Protein AF-A0A1J9S926-F1 (afdb_monomer)

Mean predicted aligned error: 12.03 Å

InterPro domains:
  IPR0014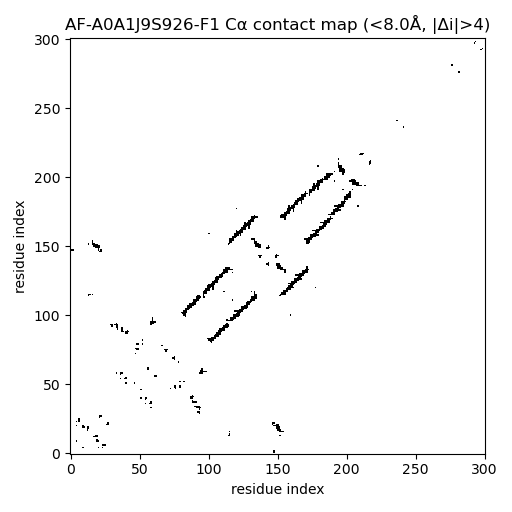51 Hexapeptide repeat [PF00132] (156-190)
  IPR011004 Trimeric LpxA-like superfamily [SSF51161] (11-210)
  IPR018357 Hexapeptide transferase, conserved site [PS00101] (164-192)
  IPR024688 Maltose/galactoside acetyltransferase domain [PF12464] (13-59)
  IPR024688 Maltose/galactoside acetyltransferase domain [SM01266] (11-65)
  IPR051159 Hexapeptide-repeat containing acetyltransferases [PTHR23416] (6-212)

Sequence (301 aa):
MFVEVDEAENRQKMNRGELYYAFSPDLIAARDRCRHACKRYATIGDVPRRRLVELWREISNDTRPLPPPAATREEDDALFEDEPWIEGPMHIDYGYNVKLGPNVYVNANCTIIDTLTVSIGARTLLGPNCALYSGTHPLDPLLRNGTRGPESGGAIHIGEDCWLGGNVVVLPGVTVGRGSTVGAGSVVTKDVPPFHVVAGNPARVLRKIDTMMDPEYAARKQQQAAAAANTGPGGMMTAEDVLHGMQAHGAEVEMREQAERAERAEQAEQEEASQPLDEERLWRAFAASEKGAAEAGAYKT

Nearest PDB structures (foldseek):
  5u2k-assembly1_A  TM=9.624E-01  e=1.424E-17  Staphylococcus aureus subsp. aureus COL
  4dcl-assembly1_A  TM=9.309E-01  e=1.424E-17  Staphylococcus aureus
  4egg-assembly1_A  TM=9.316E-01  e=1.583E-17  Staphylococcus aureus subsp. aureus COL
  3srt-assembly2_B  TM=9.529E-01  e=2.594E-15  Clostridioides difficile 630
  3nz2-assembly1_C  TM=8.961E-01  e=6.068E-15  Vibrio cholerae O1 biovar El Tor str. N16961

Structure (mmCIF, N/CA/C/O backbone):
data_AF-A0A1J9S926-F1
#
_entry.id   AF-A0A1J9S926-F1
#
loop_
_atom_site.group_PDB
_atom_site.id
_atom_site.type_symbol
_atom_site.label_atom_id
_atom_site.label_alt_id
_atom_site.label_comp_id
_atom_site.label_asym_id
_atom_site.label_entity_id
_atom_site.label_seq_id
_atom_site.pdbx_PDB_ins_code
_atom_site.Cartn_x
_atom_site.Cartn_y
_atom_site.Cartn_z
_atom_site.occupancy
_atom_site.B_iso_or_equiv
_atom_site.auth_seq_id
_atom_site.auth_comp_id
_atom_site.auth_asym_id
_atom_site.auth_atom_id
_atom_site.pdbx_PDB_model_num
ATOM 1 N N . MET A 1 1 ? -6.273 -20.186 -28.870 1.00 48.53 1 MET A N 1
ATOM 2 C CA . MET A 1 1 ? -6.621 -18.921 -29.542 1.00 48.53 1 MET A CA 1
ATOM 3 C C . MET A 1 1 ? -6.125 -17.814 -28.631 1.00 48.53 1 MET A C 1
ATOM 5 O O . MET A 1 1 ? -6.533 -17.804 -27.475 1.00 48.53 1 MET A O 1
ATOM 9 N N . PHE A 1 2 ? -5.145 -17.017 -29.059 1.00 57.44 2 PHE A N 1
ATOM 10 C CA . PHE A 1 2 ? -4.775 -15.815 -28.309 1.00 57.44 2 PHE A CA 1
ATOM 11 C C . PHE A 1 2 ? -5.945 -14.842 -28.447 1.00 57.44 2 PHE A C 1
ATOM 13 O O . PHE A 1 2 ? -6.438 -14.660 -29.558 1.00 57.44 2 PHE A O 1
ATOM 20 N N . VAL A 1 3 ? -6.450 -14.315 -27.332 1.00 67.50 3 VAL A N 1
ATOM 21 C CA . VAL A 1 3 ? -7.423 -13.222 -27.388 1.00 67.50 3 VAL A CA 1
ATOM 22 C C . VAL A 1 3 ? -6.648 -12.021 -27.912 1.00 67.50 3 VAL A C 1
ATOM 24 O O . VAL A 1 3 ? -5.644 -11.639 -27.315 1.00 67.50 3 VAL A O 1
ATOM 27 N N . GLU A 1 4 ? -7.043 -11.496 -29.066 1.00 80.06 4 GLU A N 1
ATOM 28 C CA . GLU A 1 4 ? -6.496 -10.245 -29.578 1.00 80.06 4 GLU A CA 1
ATOM 29 C C . GLU A 1 4 ? -7.084 -9.120 -28.720 1.00 80.06 4 GLU A C 1
ATOM 31 O O . GLU A 1 4 ? -8.302 -8.956 -28.649 1.00 80.06 4 GLU A O 1
ATOM 36 N N . VAL A 1 5 ? -6.224 -8.437 -27.966 1.00 87.75 5 VAL A N 1
ATOM 37 C CA . VAL A 1 5 ? -6.613 -7.441 -26.965 1.00 87.75 5 VAL A CA 1
ATOM 38 C C . VAL A 1 5 ? -6.103 -6.082 -27.425 1.00 87.75 5 VAL A C 1
ATOM 40 O O . VAL A 1 5 ? -4.902 -5.916 -27.623 1.00 87.75 5 VAL A O 1
ATOM 43 N N . ASP A 1 6 ? -7.002 -5.108 -27.560 1.00 95.00 6 ASP A N 1
ATOM 44 C CA . ASP A 1 6 ? -6.617 -3.700 -27.666 1.00 95.00 6 ASP A CA 1
ATOM 45 C C . ASP A 1 6 ? -6.015 -3.259 -26.324 1.00 95.00 6 ASP A C 1
ATOM 47 O O . ASP A 1 6 ? -6.709 -3.195 -25.307 1.00 95.00 6 ASP A O 1
ATOM 51 N N . GLU A 1 7 ? -4.709 -2.992 -26.302 1.00 95.25 7 GLU A N 1
ATOM 52 C CA . GLU A 1 7 ? -3.967 -2.654 -25.082 1.00 95.25 7 GLU A CA 1
ATOM 53 C C . GLU A 1 7 ? -4.484 -1.373 -24.411 1.00 95.25 7 GLU A C 1
ATOM 55 O O . GLU A 1 7 ? -4.542 -1.293 -23.180 1.00 95.25 7 GLU A O 1
ATOM 60 N N . ALA A 1 8 ? -4.905 -0.377 -25.197 1.00 95.56 8 ALA A N 1
ATOM 61 C CA . ALA A 1 8 ? -5.387 0.892 -24.668 1.00 95.56 8 ALA A CA 1
ATOM 62 C C . ALA A 1 8 ? -6.747 0.713 -23.987 1.00 95.56 8 ALA A C 1
ATOM 64 O O . ALA A 1 8 ? -6.937 1.169 -22.855 1.00 95.56 8 ALA A O 1
ATOM 65 N N . GLU A 1 9 ? -7.675 0.007 -24.633 1.00 96.94 9 GLU A N 1
ATOM 66 C CA . GLU A 1 9 ? -8.973 -0.314 -24.036 1.00 96.94 9 GLU A CA 1
ATOM 67 C C . GLU A 1 9 ? -8.809 -1.221 -22.805 1.00 96.94 9 GLU A C 1
ATOM 69 O O . GLU A 1 9 ? -9.420 -0.985 -21.759 1.00 96.94 9 GLU A O 1
ATOM 74 N N . ASN A 1 10 ? -7.940 -2.230 -22.889 1.00 97.25 10 ASN A N 1
ATOM 75 C CA . ASN A 1 10 ? -7.663 -3.165 -21.799 1.00 97.25 10 ASN A CA 1
ATOM 76 C C . ASN A 1 10 ? -7.121 -2.457 -20.553 1.00 97.25 10 ASN A C 1
ATOM 78 O O . ASN A 1 10 ? -7.581 -2.705 -19.438 1.00 97.25 10 ASN A O 1
ATOM 82 N N . ARG A 1 11 ? -6.201 -1.508 -20.739 1.00 95.69 11 ARG A N 1
ATOM 83 C CA . ARG A 1 11 ? -5.678 -0.672 -19.655 1.00 95.69 11 ARG A CA 1
ATOM 84 C C . ARG A 1 11 ? -6.746 0.237 -19.054 1.00 95.69 11 ARG A C 1
ATOM 86 O O . ARG A 1 11 ? -6.757 0.455 -17.845 1.00 95.69 11 ARG A O 1
ATOM 93 N N . GLN A 1 12 ? -7.667 0.758 -19.861 1.00 97.06 12 GLN A N 1
ATOM 94 C CA . GLN A 1 12 ? -8.792 1.527 -19.333 1.00 97.06 12 GLN A CA 1
ATOM 95 C C . GLN A 1 12 ? -9.732 0.659 -18.483 1.00 97.06 12 GLN A C 1
ATOM 97 O O . GLN A 1 12 ? -10.186 1.130 -17.442 1.00 97.06 12 GLN A O 1
ATOM 102 N N . LYS A 1 13 ? -9.985 -0.599 -18.876 1.00 97.94 13 LYS A N 1
ATOM 103 C CA . LYS A 1 13 ? -10.753 -1.566 -18.066 1.00 97.94 13 LYS A CA 1
ATOM 104 C C . LYS A 1 13 ? -10.064 -1.850 -16.732 1.00 97.94 13 LYS A C 1
ATOM 106 O O . LYS A 1 13 ? -10.696 -1.695 -15.689 1.00 97.94 13 LYS A O 1
ATOM 111 N N . MET A 1 14 ? -8.760 -2.143 -16.762 1.00 97.75 14 MET A N 1
ATOM 112 C CA . MET A 1 14 ? -7.928 -2.310 -15.562 1.00 97.75 14 MET A CA 1
ATOM 113 C C . MET A 1 14 ? -8.082 -1.121 -14.608 1.00 97.75 14 MET A C 1
ATOM 115 O O . MET A 1 14 ? -8.416 -1.304 -13.443 1.00 97.75 14 MET A O 1
ATOM 119 N N . ASN A 1 15 ? -7.923 0.107 -15.112 1.00 96.06 15 ASN A N 1
ATOM 120 C CA . ASN A 1 15 ? -8.005 1.327 -14.301 1.00 96.06 15 ASN A CA 1
ATOM 121 C C . ASN A 1 15 ? -9.394 1.577 -13.687 1.00 96.06 15 ASN A C 1
ATOM 123 O O . ASN A 1 15 ? -9.499 2.317 -12.711 1.00 96.06 15 ASN A O 1
ATOM 127 N N . ARG A 1 16 ? -10.456 0.988 -14.250 1.00 97.62 16 ARG A N 1
ATOM 128 C CA . ARG A 1 16 ? -11.822 1.049 -13.707 1.00 97.62 16 ARG A CA 1
ATOM 129 C C . ARG A 1 16 ? -12.160 -0.123 -12.777 1.00 97.62 16 ARG A C 1
ATOM 131 O O . ARG A 1 16 ? -13.262 -0.152 -12.242 1.00 97.62 16 ARG A O 1
ATOM 138 N N . GLY A 1 17 ? -11.245 -1.075 -12.577 1.00 97.62 17 GLY A N 1
ATOM 139 C CA . GLY A 1 17 ? -11.513 -2.296 -11.807 1.00 97.62 17 GLY A CA 1
ATOM 140 C C . GLY A 1 17 ? -12.370 -3.324 -12.550 1.00 97.62 17 GLY A C 1
ATOM 141 O O . GLY A 1 17 ? -12.847 -4.281 -11.945 1.00 97.62 17 GLY A O 1
ATOM 142 N N . GLU A 1 18 ? -12.571 -3.145 -13.855 1.00 98.19 18 GLU A N 1
ATOM 143 C CA . GLU A 1 18 ? -13.317 -4.076 -14.701 1.00 98.19 18 GLU A CA 1
ATOM 144 C C . GLU A 1 18 ? -12.456 -5.285 -15.090 1.00 98.19 18 GLU A C 1
ATOM 146 O O . GLU A 1 18 ? -11.236 -5.288 -14.918 1.00 98.19 18 GLU A O 1
ATOM 151 N N . LEU A 1 19 ? -13.096 -6.316 -15.652 1.00 97.94 19 LEU A N 1
ATOM 152 C CA . LEU A 1 19 ? -12.380 -7.467 -16.194 1.00 97.94 19 LEU A CA 1
ATOM 153 C C . LEU A 1 19 ? -11.452 -7.044 -17.341 1.00 97.94 19 LEU A C 1
ATOM 155 O O . LEU A 1 19 ? -11.902 -6.499 -18.351 1.00 97.94 19 LEU A O 1
ATOM 159 N N . TYR A 1 20 ? -10.165 -7.342 -17.188 1.00 97.88 20 TYR A N 1
ATOM 160 C CA . TYR A 1 20 ? -9.104 -7.027 -18.141 1.00 97.88 20 TYR A CA 1
ATOM 161 C C . TYR A 1 20 ? -8.111 -8.194 -18.252 1.00 97.88 20 TYR A C 1
ATOM 163 O O . TYR A 1 20 ? -8.014 -9.034 -17.360 1.00 97.88 20 TYR A O 1
ATOM 171 N N . TYR A 1 21 ? -7.359 -8.271 -19.346 1.00 97.31 21 TYR A N 1
ATOM 172 C CA . TYR A 1 21 ? -6.361 -9.316 -19.577 1.00 97.31 21 TYR A CA 1
ATOM 173 C C . TYR A 1 21 ? -4.979 -8.854 -19.112 1.00 97.31 21 TYR A C 1
ATOM 175 O O . TYR A 1 21 ? -4.330 -8.052 -19.779 1.00 97.31 21 TYR A O 1
ATOM 183 N N . ALA A 1 22 ? -4.499 -9.387 -17.988 1.00 96.50 22 ALA A N 1
ATOM 184 C CA . ALA A 1 22 ? -3.245 -8.943 -17.375 1.00 96.50 22 ALA A CA 1
ATOM 185 C C . ALA A 1 22 ? -1.970 -9.348 -18.126 1.00 96.50 22 ALA A C 1
ATOM 187 O O . ALA A 1 22 ? -0.907 -8.772 -17.894 1.00 96.50 22 ALA A O 1
ATOM 188 N N . PHE A 1 23 ? -2.043 -10.331 -19.021 1.00 95.81 23 PHE A N 1
ATOM 189 C CA . PHE A 1 23 ? -0.895 -10.844 -19.776 1.00 95.81 23 PHE A CA 1
ATOM 190 C C . PHE A 1 23 ? -0.773 -10.227 -21.182 1.00 95.81 23 PHE A C 1
ATOM 192 O O . PHE A 1 23 ? -0.206 -10.854 -22.075 1.00 95.81 23 PHE A O 1
ATOM 199 N N . SER A 1 24 ? -1.287 -9.008 -21.387 1.00 95.25 24 SER A N 1
ATOM 200 C CA . SER A 1 24 ? -0.988 -8.216 -22.587 1.00 95.25 24 SER A CA 1
ATOM 201 C C . SER A 1 24 ? 0.479 -7.739 -22.589 1.00 95.25 24 SER A C 1
ATOM 203 O O . SER A 1 24 ? 1.072 -7.578 -21.512 1.00 95.25 24 SER A O 1
ATOM 205 N N . PRO A 1 25 ? 1.100 -7.531 -23.768 1.00 95.31 25 PRO A N 1
ATOM 206 C CA . PRO A 1 25 ? 2.506 -7.127 -23.867 1.00 95.31 25 PRO A CA 1
ATOM 207 C C . PRO A 1 25 ? 2.855 -5.870 -23.059 1.00 95.31 25 PRO A C 1
ATOM 209 O O . PRO A 1 25 ? 3.863 -5.860 -22.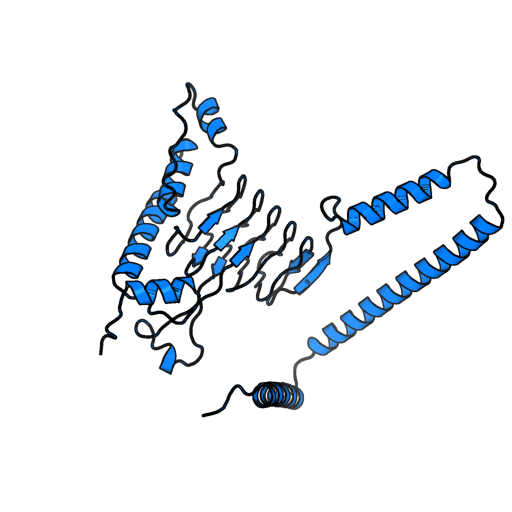349 1.00 95.31 25 PRO A O 1
ATOM 212 N N . ASP A 1 26 ? 2.011 -4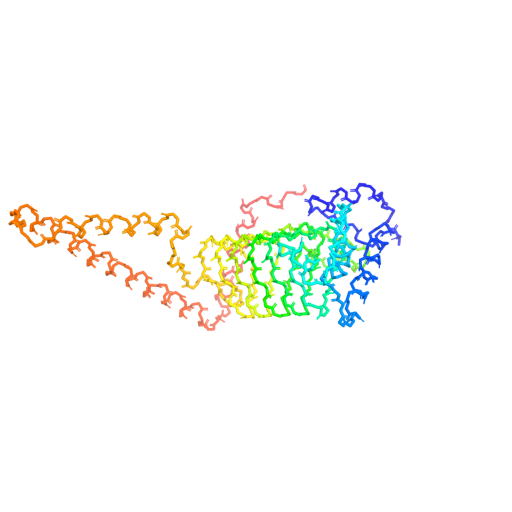.839 -23.102 1.00 95.69 26 ASP A N 1
ATOM 213 C CA . ASP A 1 26 ? 2.207 -3.583 -22.372 1.00 95.69 26 ASP A CA 1
ATOM 214 C C . ASP A 1 26 ? 2.210 -3.754 -20.839 1.00 95.69 26 ASP A C 1
ATOM 216 O O . ASP A 1 26 ? 3.020 -3.142 -20.135 1.00 95.69 26 ASP A O 1
ATOM 220 N N . LEU A 1 27 ? 1.337 -4.608 -20.300 1.00 97.12 27 LEU A N 1
ATOM 221 C CA . LEU A 1 27 ? 1.263 -4.881 -18.863 1.00 97.12 27 LEU A CA 1
ATOM 222 C C . LEU A 1 27 ? 2.380 -5.808 -18.384 1.00 97.12 27 LEU A C 1
ATOM 224 O O . LEU A 1 27 ? 2.910 -5.607 -17.289 1.00 97.12 27 LEU A O 1
ATOM 228 N N . ILE A 1 28 ? 2.796 -6.774 -19.207 1.00 97.56 28 ILE A N 1
ATOM 229 C CA . ILE A 1 28 ? 3.993 -7.584 -18.938 1.00 97.56 28 ILE A CA 1
ATOM 230 C C . ILE A 1 28 ? 5.226 -6.678 -18.865 1.00 97.56 28 ILE A C 1
ATOM 232 O O . ILE A 1 28 ? 5.960 -6.729 -17.877 1.00 97.56 28 ILE A O 1
ATOM 236 N N . ALA A 1 29 ? 5.416 -5.799 -19.854 1.00 97.81 29 ALA A N 1
ATOM 237 C CA . ALA A 1 29 ? 6.537 -4.863 -19.879 1.00 97.81 29 ALA A CA 1
ATOM 238 C C . ALA A 1 29 ? 6.541 -3.932 -18.652 1.00 97.81 29 ALA A C 1
ATOM 240 O O . ALA A 1 29 ? 7.593 -3.674 -18.060 1.00 97.81 29 ALA A O 1
ATOM 241 N N . ALA A 1 30 ? 5.364 -3.464 -18.226 1.00 97.75 30 ALA A N 1
ATOM 242 C CA . ALA A 1 30 ? 5.220 -2.637 -17.033 1.00 97.75 30 ALA A CA 1
ATOM 243 C C . ALA A 1 30 ? 5.614 -3.381 -15.741 1.00 97.75 30 ALA A C 1
ATOM 245 O O . ALA A 1 30 ? 6.345 -2.818 -14.916 1.00 97.75 30 ALA A O 1
ATOM 246 N N . ARG A 1 31 ? 5.202 -4.650 -15.589 1.00 98.12 31 ARG A N 1
ATOM 247 C CA . ARG A 1 31 ? 5.608 -5.488 -14.448 1.00 98.12 31 ARG A CA 1
ATOM 248 C C . ARG A 1 31 ? 7.096 -5.808 -14.460 1.00 98.12 31 ARG A C 1
ATOM 250 O O . ARG A 1 31 ? 7.748 -5.768 -13.421 1.00 98.12 31 ARG A O 1
ATOM 257 N N . ASP A 1 32 ? 7.665 -6.081 -15.629 1.00 98.38 32 ASP A N 1
ATOM 258 C CA . ASP A 1 32 ? 9.095 -6.362 -15.771 1.00 98.38 32 ASP A CA 1
ATOM 259 C C . ASP A 1 32 ? 9.951 -5.151 -15.381 1.00 98.38 32 ASP A C 1
ATOM 261 O O . ASP A 1 32 ? 10.943 -5.290 -14.658 1.00 98.38 32 ASP A O 1
ATOM 265 N N . ARG A 1 33 ? 9.536 -3.944 -15.783 1.00 98.12 33 ARG A N 1
ATOM 266 C CA . ARG A 1 33 ? 10.164 -2.687 -15.355 1.00 98.12 33 ARG A CA 1
ATOM 267 C C . ARG A 1 33 ? 10.171 -2.557 -13.830 1.00 98.12 33 ARG A C 1
ATOM 269 O O . ARG A 1 33 ? 11.234 -2.320 -13.254 1.00 98.12 33 ARG A O 1
ATOM 276 N N . CYS A 1 34 ? 9.008 -2.711 -13.191 1.00 98.38 34 CYS A N 1
ATOM 277 C CA . CYS A 1 34 ? 8.878 -2.599 -11.737 1.00 98.38 34 CYS A CA 1
ATOM 278 C C . CYS A 1 34 ? 9.714 -3.664 -11.017 1.00 98.38 34 CYS A C 1
ATOM 280 O O . CYS A 1 34 ? 10.512 -3.336 -10.142 1.00 98.38 34 CYS A O 1
ATOM 282 N N . ARG A 1 35 ? 9.646 -4.925 -11.464 1.00 97.62 35 ARG A N 1
ATOM 283 C CA . ARG A 1 35 ? 10.440 -6.031 -10.910 1.00 97.62 35 ARG A CA 1
ATOM 284 C C . ARG A 1 35 ? 11.936 -5.729 -10.928 1.00 97.62 35 ARG A C 1
ATOM 286 O O . ARG A 1 35 ? 12.633 -6.001 -9.951 1.00 97.62 35 ARG A O 1
ATOM 293 N N . HIS A 1 36 ? 12.447 -5.155 -12.018 1.00 97.25 36 HIS A N 1
ATOM 294 C CA . HIS A 1 36 ? 13.847 -4.746 -12.094 1.00 97.25 36 HIS A CA 1
ATOM 295 C C . HIS A 1 36 ? 14.186 -3.610 -11.115 1.00 97.25 36 HIS A C 1
ATOM 297 O O . HIS A 1 36 ? 15.263 -3.647 -10.517 1.00 97.25 36 HIS A O 1
ATOM 303 N N . ALA A 1 37 ? 13.291 -2.637 -10.922 1.00 97.19 37 ALA A N 1
ATOM 304 C CA . ALA A 1 37 ? 13.466 -1.557 -9.947 1.00 97.19 37 ALA A CA 1
ATOM 305 C C . ALA A 1 37 ? 13.446 -2.080 -8.499 1.00 97.19 37 ALA A C 1
ATOM 307 O O . ALA A 1 37 ? 14.371 -1.804 -7.736 1.00 97.19 37 ALA A O 1
ATOM 308 N N . CYS A 1 38 ? 12.482 -2.939 -8.150 1.00 97.06 38 CYS A N 1
ATOM 309 C CA . CYS A 1 38 ? 12.434 -3.617 -6.852 1.00 97.06 38 CYS A CA 1
ATOM 310 C C . CYS A 1 38 ? 13.701 -4.441 -6.597 1.00 97.06 38 CYS A C 1
ATOM 312 O O . CYS A 1 38 ? 14.253 -4.393 -5.500 1.00 97.06 38 CYS A O 1
ATOM 314 N N . LYS A 1 39 ? 14.217 -5.151 -7.611 1.00 96.00 39 LYS A N 1
ATOM 315 C CA . LYS A 1 39 ? 15.470 -5.909 -7.486 1.00 96.00 39 LYS A CA 1
ATOM 316 C C . LYS A 1 39 ? 16.660 -5.000 -7.185 1.00 96.00 39 LYS A C 1
ATOM 318 O O . LYS A 1 39 ? 17.459 -5.348 -6.324 1.00 96.00 39 LYS A O 1
ATOM 323 N N . ARG A 1 40 ? 16.775 -3.848 -7.860 1.00 95.06 40 ARG A N 1
ATOM 324 C CA . ARG A 1 40 ? 17.825 -2.861 -7.560 1.00 95.06 40 ARG A CA 1
ATOM 325 C C . ARG A 1 40 ? 17.729 -2.380 -6.116 1.00 95.06 40 ARG A C 1
ATOM 327 O O . ARG A 1 40 ? 18.745 -2.405 -5.430 1.00 95.06 40 ARG A O 1
ATOM 334 N N . TYR A 1 41 ? 16.527 -2.015 -5.662 1.00 94.94 41 TYR A N 1
ATOM 335 C CA . TYR A 1 41 ? 16.274 -1.581 -4.286 1.00 94.94 41 TYR A CA 1
ATOM 336 C C . TYR A 1 41 ? 16.625 -2.668 -3.260 1.00 94.94 41 TYR A C 1
ATOM 338 O O . TYR A 1 41 ? 17.278 -2.391 -2.267 1.00 94.94 41 TYR A O 1
ATOM 346 N N . ALA A 1 42 ? 16.255 -3.925 -3.512 1.00 92.25 42 ALA A N 1
ATOM 347 C CA . ALA A 1 42 ? 16.489 -5.039 -2.592 1.00 92.25 42 ALA A CA 1
ATOM 348 C C . ALA A 1 42 ? 17.973 -5.396 -2.389 1.00 92.25 42 ALA A C 1
ATOM 350 O O . ALA A 1 42 ? 18.319 -6.025 -1.395 1.00 92.25 42 ALA A O 1
ATOM 351 N N . THR A 1 43 ? 18.843 -5.048 -3.339 1.00 90.88 43 THR A N 1
ATOM 352 C CA . THR A 1 43 ? 20.269 -5.419 -3.312 1.00 90.88 43 THR A CA 1
ATOM 353 C C . THR A 1 43 ? 21.195 -4.291 -2.865 1.00 90.88 43 THR A C 1
ATOM 355 O O . THR A 1 43 ? 22.412 -4.417 -2.994 1.00 90.88 43 THR A O 1
ATOM 358 N N . ILE A 1 44 ? 20.648 -3.166 -2.403 1.00 88.06 44 ILE A N 1
ATOM 359 C CA . ILE A 1 44 ? 21.470 -2.036 -1.973 1.00 88.06 44 ILE A CA 1
ATOM 360 C C . ILE A 1 44 ? 22.175 -2.323 -0.645 1.00 88.06 44 ILE A C 1
ATOM 362 O O . ILE A 1 44 ? 21.623 -2.975 0.237 1.00 88.06 44 ILE A O 1
ATOM 366 N N . GLY A 1 45 ? 23.407 -1.829 -0.519 1.00 87.38 45 GLY A N 1
ATOM 367 C CA . GLY A 1 45 ? 24.116 -1.758 0.759 1.00 87.38 45 GLY A CA 1
ATOM 368 C C . GLY A 1 45 ? 23.786 -0.468 1.515 1.00 87.38 45 GLY A C 1
ATOM 369 O O . GLY A 1 45 ? 22.765 0.166 1.257 1.00 87.38 45 GLY A O 1
ATOM 370 N N . ASP A 1 46 ? 24.686 -0.046 2.404 1.00 90.44 46 ASP A N 1
ATOM 371 C CA . ASP A 1 46 ? 24.610 1.282 3.026 1.00 90.44 46 ASP A CA 1
ATOM 372 C C . ASP A 1 46 ? 24.790 2.369 1.956 1.00 90.44 46 ASP A C 1
ATOM 374 O O . ASP A 1 46 ? 25.829 2.453 1.293 1.00 90.44 46 ASP A O 1
ATOM 378 N N . VAL A 1 47 ? 23.748 3.172 1.758 1.00 93.81 47 VAL A N 1
ATOM 379 C CA . VAL A 1 47 ? 23.712 4.292 0.816 1.00 93.81 47 VAL A CA 1
ATOM 380 C C . VAL A 1 47 ? 23.046 5.504 1.482 1.00 93.81 47 VAL A C 1
ATOM 382 O O . VAL A 1 47 ? 22.228 5.329 2.386 1.00 93.81 47 VAL A O 1
ATOM 385 N N . PRO A 1 48 ? 23.350 6.740 1.043 1.00 95.12 48 PRO A N 1
ATOM 386 C CA . PRO A 1 48 ? 22.686 7.941 1.555 1.00 95.12 48 PRO A CA 1
ATOM 387 C C . PRO A 1 48 ? 21.170 7.929 1.325 1.00 95.12 48 PRO A C 1
ATOM 389 O O . PRO A 1 48 ? 20.678 7.287 0.386 1.00 95.12 48 PRO A O 1
ATOM 392 N N . ARG A 1 49 ? 20.425 8.713 2.113 1.00 96.12 49 ARG A N 1
ATOM 393 C CA . ARG A 1 49 ? 18.958 8.787 2.036 1.00 96.12 49 ARG A CA 1
ATOM 394 C C . ARG A 1 49 ? 18.477 9.197 0.649 1.00 96.12 49 ARG A C 1
ATOM 396 O O . ARG A 1 49 ? 17.548 8.585 0.123 1.00 96.12 49 ARG A O 1
ATOM 403 N N . ARG A 1 50 ? 19.166 10.147 0.010 1.00 96.94 50 ARG A N 1
ATOM 404 C CA . ARG A 1 50 ? 18.929 10.547 -1.387 1.00 96.94 50 ARG A CA 1
ATOM 405 C C . ARG A 1 50 ? 18.850 9.353 -2.331 1.00 96.94 50 ARG A C 1
ATOM 407 O O . ARG A 1 50 ? 17.942 9.275 -3.154 1.00 96.94 50 ARG A O 1
ATOM 414 N N . ARG A 1 51 ? 19.782 8.402 -2.202 1.00 96.25 51 ARG A N 1
ATOM 415 C CA . ARG A 1 51 ? 19.840 7.237 -3.089 1.00 96.25 51 ARG A CA 1
ATOM 416 C C . ARG A 1 51 ? 18.673 6.281 -2.847 1.00 96.25 51 ARG A C 1
ATOM 418 O O . ARG A 1 51 ? 18.151 5.716 -3.805 1.00 96.25 51 ARG A O 1
ATOM 425 N N . LEU A 1 52 ? 18.238 6.129 -1.595 1.00 95.75 52 LEU A N 1
ATOM 426 C CA . LEU A 1 52 ? 17.022 5.378 -1.261 1.00 95.75 52 LEU A CA 1
ATOM 427 C C . LEU A 1 52 ? 15.792 6.007 -1.921 1.00 95.75 52 LEU A C 1
ATOM 429 O O . LEU A 1 52 ? 15.002 5.302 -2.547 1.00 95.75 52 LEU A O 1
ATOM 433 N N . VAL A 1 53 ? 15.665 7.334 -1.836 1.00 96.69 53 VAL A N 1
ATOM 434 C CA . VAL A 1 53 ? 14.557 8.080 -2.446 1.00 96.69 53 VAL A CA 1
ATOM 435 C C . VAL A 1 53 ? 14.584 7.958 -3.970 1.00 96.69 53 VAL A C 1
ATOM 437 O O . VAL A 1 53 ? 13.550 7.683 -4.564 1.00 96.69 53 VAL A O 1
ATOM 440 N N . GLU A 1 54 ? 15.746 8.076 -4.618 1.00 96.62 54 GLU A N 1
ATOM 441 C CA . GLU A 1 54 ? 15.890 7.852 -6.067 1.00 96.62 54 GLU A CA 1
ATOM 442 C C . GLU A 1 54 ? 15.372 6.480 -6.507 1.00 96.62 54 GLU A C 1
ATOM 444 O O . GLU A 1 54 ? 14.618 6.375 -7.473 1.00 96.62 54 GLU A O 1
ATOM 449 N N . LEU A 1 55 ? 15.766 5.423 -5.794 1.00 96.31 55 LEU A N 1
ATOM 450 C CA . LEU A 1 55 ? 15.364 4.056 -6.121 1.00 96.31 55 LEU A CA 1
ATOM 451 C C . LEU A 1 55 ? 13.876 3.818 -5.847 1.00 96.31 55 LEU A C 1
ATOM 453 O O . LEU A 1 55 ? 13.208 3.128 -6.616 1.00 96.31 55 LEU A O 1
ATOM 457 N N . TRP A 1 56 ? 13.331 4.416 -4.787 1.00 96.25 56 TRP A N 1
ATOM 458 C CA . TRP A 1 56 ? 11.890 4.404 -4.547 1.00 96.25 56 TRP A CA 1
ATOM 459 C C . TRP A 1 56 ? 11.117 5.141 -5.650 1.00 96.25 56 TRP A C 1
ATOM 461 O O . TRP A 1 56 ? 10.100 4.644 -6.140 1.00 96.25 56 TRP A O 1
ATOM 471 N N . ARG A 1 57 ? 11.602 6.307 -6.089 1.00 96.56 57 ARG A N 1
ATOM 472 C CA . ARG A 1 57 ? 11.016 7.065 -7.203 1.00 96.56 57 ARG A CA 1
ATOM 473 C C . ARG A 1 57 ? 11.079 6.290 -8.517 1.00 96.56 57 ARG A C 1
ATOM 475 O O . ARG A 1 57 ? 10.146 6.359 -9.309 1.00 96.56 57 ARG A O 1
ATOM 482 N N . GLU A 1 58 ? 12.114 5.480 -8.721 1.00 96.38 58 GLU A N 1
ATOM 483 C CA . GLU A 1 58 ? 12.197 4.563 -9.859 1.00 96.38 58 GLU A CA 1
ATOM 484 C C . GLU A 1 58 ? 11.106 3.475 -9.820 1.00 96.38 58 GLU A C 1
ATOM 486 O O . GLU A 1 58 ? 10.467 3.212 -10.840 1.00 96.38 58 GLU A O 1
ATOM 491 N N . ILE A 1 59 ? 10.847 2.877 -8.650 1.00 97.50 59 ILE A N 1
ATOM 492 C CA . ILE A 1 59 ? 9.761 1.898 -8.455 1.00 97.50 59 ILE A CA 1
ATOM 493 C C . ILE A 1 59 ? 8.396 2.559 -8.688 1.00 97.50 59 ILE A C 1
ATOM 495 O O . ILE A 1 59 ? 7.596 2.093 -9.501 1.00 97.50 59 ILE A O 1
ATOM 499 N N . SER A 1 60 ? 8.142 3.673 -8.002 1.00 97.19 60 SER A N 1
ATOM 500 C CA . SER A 1 60 ? 6.863 4.396 -8.038 1.00 97.19 60 SER A CA 1
ATOM 501 C C . SER A 1 60 ? 6.645 5.223 -9.311 1.00 97.19 60 SER A C 1
ATOM 503 O O . SER A 1 60 ? 5.561 5.774 -9.515 1.00 97.19 60 SER A O 1
ATOM 505 N N . ASN A 1 61 ? 7.644 5.274 -10.198 1.00 96.00 61 ASN A N 1
ATOM 506 C CA . ASN A 1 61 ? 7.659 6.098 -11.405 1.00 96.00 61 ASN A CA 1
ATOM 507 C C . ASN A 1 61 ? 7.418 7.592 -11.128 1.00 96.00 61 ASN A C 1
ATOM 509 O O . ASN A 1 61 ? 6.726 8.275 -11.885 1.00 96.00 61 ASN A O 1
ATOM 513 N N . ASP A 1 62 ? 7.957 8.085 -10.021 1.00 95.88 62 ASP A N 1
ATOM 514 C CA . ASP A 1 62 ? 7.888 9.486 -9.641 1.00 95.88 62 ASP A CA 1
ATOM 515 C C . ASP A 1 62 ? 9.006 10.280 -10.328 1.00 95.88 62 ASP A C 1
ATOM 517 O O . ASP A 1 62 ? 10.193 10.086 -10.072 1.00 95.88 62 ASP A O 1
ATOM 521 N N . THR A 1 63 ? 8.616 11.194 -11.215 1.00 94.69 63 THR A N 1
ATOM 522 C CA . THR A 1 63 ? 9.537 12.004 -12.022 1.00 94.69 63 THR A CA 1
ATOM 523 C C . THR A 1 63 ? 9.806 13.385 -11.430 1.00 94.69 63 THR A C 1
ATOM 525 O O . THR A 1 63 ? 10.387 14.236 -12.108 1.00 94.69 63 THR A O 1
ATOM 528 N N . ARG A 1 64 ? 9.352 13.667 -10.201 1.00 93.88 64 ARG A N 1
ATOM 529 C CA . ARG A 1 64 ? 9.636 14.949 -9.549 1.00 93.88 64 ARG A CA 1
ATOM 530 C C . ARG A 1 64 ? 11.154 15.115 -9.391 1.00 93.88 64 ARG A C 1
ATOM 532 O O . ARG A 1 64 ? 11.832 14.153 -9.018 1.00 93.88 64 ARG A O 1
ATOM 539 N N . PRO A 1 65 ? 11.710 16.312 -9.647 1.00 94.38 65 PRO A N 1
ATOM 540 C CA . PRO A 1 65 ? 13.128 16.554 -9.426 1.00 94.38 65 PRO A CA 1
ATOM 541 C C . PRO A 1 65 ? 13.469 16.424 -7.936 1.00 94.38 65 PRO A C 1
ATOM 543 O O . PRO A 1 65 ? 12.631 16.654 -7.060 1.00 94.38 65 PRO A O 1
ATOM 546 N N . LEU A 1 66 ? 14.704 16.021 -7.646 1.00 95.69 66 LEU A N 1
ATOM 547 C CA . LEU A 1 66 ? 15.245 16.045 -6.289 1.00 95.69 66 LEU A CA 1
ATOM 548 C C . LEU A 1 66 ? 15.792 17.443 -5.979 1.00 95.69 66 LEU A C 1
ATOM 550 O O . LEU A 1 66 ? 16.250 18.128 -6.900 1.00 95.69 66 LEU A O 1
ATOM 554 N N . PRO A 1 67 ? 15.786 17.870 -4.704 1.00 96.50 67 PRO A N 1
ATOM 555 C CA . PRO A 1 67 ? 16.472 19.091 -4.309 1.00 96.50 67 PRO A CA 1
ATOM 556 C C . PRO A 1 67 ? 17.979 18.984 -4.614 1.00 96.50 67 PRO A C 1
ATOM 558 O O . PRO A 1 67 ? 18.522 17.868 -4.633 1.00 96.50 67 PRO A O 1
ATOM 561 N N . PRO A 1 68 ? 18.673 20.115 -4.847 1.00 97.12 68 PRO A N 1
ATOM 562 C CA . PRO A 1 68 ? 20.126 20.129 -4.997 1.00 97.12 6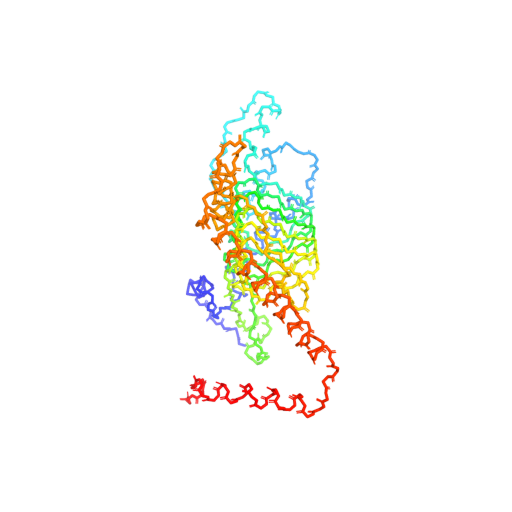8 PRO A CA 1
ATOM 563 C C . PRO A 1 68 ? 20.831 19.448 -3.810 1.00 97.12 68 PRO A C 1
ATOM 565 O O . PRO A 1 68 ? 20.312 19.529 -2.696 1.00 97.12 68 PRO A O 1
ATOM 568 N N . PRO A 1 69 ? 21.981 18.781 -4.020 1.00 97.19 69 PRO A N 1
ATOM 569 C CA . PRO A 1 69 ? 22.750 18.193 -2.926 1.00 97.19 69 PRO A CA 1
ATOM 570 C C . PRO A 1 69 ? 23.200 19.226 -1.889 1.00 97.19 69 PRO A C 1
ATOM 572 O O . PRO A 1 69 ? 23.638 20.317 -2.264 1.00 97.19 69 PRO A O 1
ATOM 575 N N . ALA A 1 70 ? 23.115 18.869 -0.607 1.00 97.19 70 ALA A N 1
ATOM 576 C CA . ALA A 1 70 ? 23.681 19.664 0.483 1.00 97.19 70 ALA A CA 1
ATOM 577 C C . ALA A 1 70 ? 25.196 19.419 0.656 1.00 97.19 70 ALA A C 1
ATOM 579 O O . ALA A 1 70 ? 25.793 18.598 -0.044 1.00 97.19 70 ALA A O 1
ATOM 580 N N . ALA A 1 71 ? 25.840 20.162 1.566 1.00 96.81 71 ALA A N 1
ATOM 581 C CA . ALA A 1 71 ? 27.293 20.112 1.740 1.00 96.81 71 ALA A CA 1
ATOM 582 C C . ALA A 1 71 ? 27.763 18.874 2.520 1.00 96.81 71 ALA A C 1
ATOM 584 O O . ALA A 1 71 ? 28.846 18.353 2.244 1.00 96.81 71 ALA A O 1
ATOM 585 N N . THR A 1 72 ? 26.963 18.403 3.479 1.00 97.31 72 THR A N 1
ATOM 586 C CA . THR A 1 72 ? 27.245 17.201 4.278 1.00 97.31 72 THR A CA 1
ATOM 587 C C . THR A 1 72 ? 26.192 16.117 4.052 1.00 97.31 72 THR A C 1
ATOM 589 O O . THR A 1 72 ? 25.101 16.391 3.552 1.00 97.31 72 THR A O 1
ATOM 592 N N . ARG A 1 73 ? 26.511 14.867 4.424 1.00 94.25 73 ARG A N 1
ATOM 593 C CA . ARG A 1 73 ? 25.552 13.750 4.345 1.00 94.25 73 ARG A CA 1
ATOM 594 C C . ARG A 1 73 ? 24.351 14.016 5.245 1.00 94.25 73 ARG A C 1
ATOM 596 O O . ARG A 1 73 ? 23.229 13.769 4.839 1.00 94.25 73 ARG A O 1
ATOM 603 N N . GLU A 1 74 ? 24.592 14.532 6.441 1.00 96.50 74 GLU A N 1
ATOM 604 C CA . GLU A 1 74 ? 23.565 14.800 7.440 1.00 96.50 74 GLU A CA 1
ATOM 605 C C . GLU A 1 74 ? 22.596 15.892 6.968 1.00 96.50 74 GLU A C 1
ATOM 607 O O . GLU A 1 74 ? 21.384 15.740 7.099 1.00 96.50 74 GLU A O 1
ATOM 612 N N . GLU A 1 75 ? 23.119 16.969 6.373 1.00 97.50 75 GLU A N 1
ATOM 613 C CA . GLU A 1 75 ? 22.295 18.021 5.770 1.00 97.50 75 GLU A CA 1
ATOM 614 C C . GLU A 1 75 ? 21.529 17.510 4.544 1.00 97.50 75 GLU A C 1
ATOM 616 O O . GLU A 1 75 ? 20.384 17.905 4.338 1.00 97.50 75 GLU A O 1
ATOM 621 N N . ASP A 1 76 ? 22.137 16.633 3.735 1.00 98.00 76 ASP A N 1
ATOM 622 C CA . ASP A 1 76 ? 21.493 16.076 2.540 1.00 98.00 76 ASP A CA 1
ATOM 623 C C . ASP A 1 76 ? 20.389 15.083 2.908 1.00 98.00 76 ASP A C 1
ATOM 625 O O . ASP A 1 76 ? 19.313 15.111 2.316 1.00 98.00 76 ASP A O 1
ATOM 629 N N . ASP A 1 77 ? 20.624 14.242 3.918 1.00 96.94 77 ASP A N 1
ATOM 630 C CA . ASP A 1 77 ? 19.646 13.285 4.427 1.00 96.94 77 ASP A CA 1
ATOM 631 C C . ASP A 1 77 ? 18.426 14.013 5.031 1.00 96.94 77 ASP A C 1
ATOM 633 O O . ASP A 1 77 ? 17.292 13.570 4.831 1.00 96.94 77 ASP A O 1
ATOM 637 N N . ALA A 1 78 ? 18.629 15.172 5.675 1.00 96.81 78 ALA A N 1
ATOM 638 C CA . ALA A 1 78 ? 17.554 16.009 6.216 1.00 96.81 78 ALA A CA 1
ATOM 639 C C . ALA A 1 78 ? 16.621 16.600 5.139 1.00 96.81 78 ALA A C 1
ATOM 641 O O . ALA A 1 78 ? 15.450 16.846 5.418 1.00 96.81 78 ALA A O 1
ATOM 642 N N . LEU A 1 79 ? 17.077 16.760 3.887 1.00 97.56 79 LEU A N 1
ATOM 643 C CA . LEU A 1 79 ? 16.219 17.208 2.773 1.00 97.56 79 LEU A CA 1
ATOM 644 C C . LEU A 1 79 ? 15.086 16.219 2.444 1.00 97.56 79 LEU A C 1
ATOM 646 O O . LEU A 1 79 ? 14.172 16.556 1.690 1.00 97.56 79 LEU A O 1
ATOM 650 N N . PHE A 1 80 ? 15.168 14.995 2.968 1.00 97.38 80 PHE A N 1
ATOM 651 C CA . PHE A 1 80 ? 14.259 13.888 2.689 1.00 97.38 80 PHE A CA 1
ATOM 652 C C . PHE A 1 80 ? 13.584 13.352 3.960 1.00 97.38 80 PHE A C 1
ATOM 654 O O . PHE A 1 80 ? 13.168 12.189 3.977 1.00 97.38 80 PHE A O 1
ATOM 661 N N . GLU A 1 81 ? 13.483 14.169 5.015 1.00 94.75 81 GLU A N 1
ATOM 662 C CA . GLU A 1 81 ? 12.871 13.773 6.293 1.00 94.75 81 GLU A CA 1
ATOM 663 C C . GLU A 1 81 ? 11.413 13.320 6.133 1.00 94.75 81 GLU A C 1
ATOM 665 O O . GLU A 1 81 ? 11.020 12.315 6.715 1.00 94.75 81 GLU A O 1
ATOM 670 N N . ASP A 1 82 ? 10.652 13.983 5.259 1.00 95.38 82 ASP A N 1
ATOM 671 C CA . ASP A 1 82 ? 9.246 13.665 5.002 1.00 95.38 82 ASP A CA 1
ATOM 672 C C . ASP A 1 82 ? 9.038 12.540 3.972 1.00 95.38 82 ASP A C 1
ATOM 674 O O . 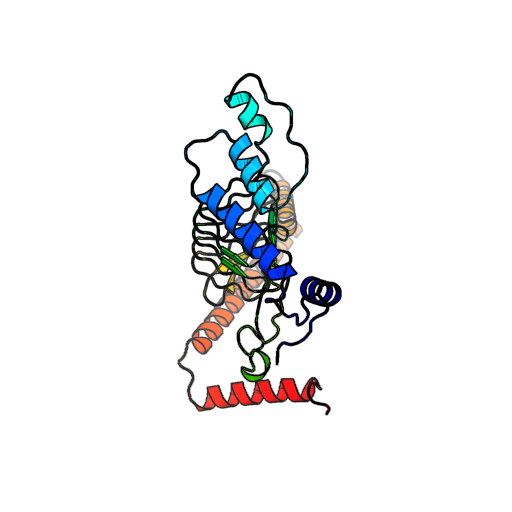ASP A 1 82 ? 7.912 12.068 3.795 1.00 95.38 82 ASP A O 1
ATOM 678 N N . GLU A 1 83 ? 10.080 12.099 3.260 1.00 97.06 83 GLU A N 1
ATOM 679 C CA . GLU A 1 83 ? 9.956 11.012 2.279 1.00 97.06 83 GLU A CA 1
ATOM 680 C C . GLU A 1 83 ? 9.687 9.669 2.988 1.00 97.06 83 GLU A C 1
ATOM 682 O O . GLU A 1 83 ? 10.211 9.426 4.079 1.00 97.06 83 GLU A O 1
ATOM 687 N N . PRO A 1 84 ? 8.934 8.738 2.374 1.00 96.88 84 PRO A N 1
ATOM 688 C CA . PRO A 1 84 ? 8.614 7.457 2.991 1.00 96.88 84 PRO A CA 1
ATOM 689 C C . PRO A 1 84 ? 9.871 6.621 3.245 1.00 96.88 84 PRO A C 1
ATOM 691 O O . PRO A 1 84 ? 10.785 6.551 2.414 1.00 96.88 84 PRO A O 1
ATOM 694 N N . TRP A 1 85 ? 9.908 5.957 4.393 1.00 96.12 85 TRP A N 1
ATOM 695 C CA . TRP A 1 85 ? 10.980 5.053 4.777 1.00 96.12 85 TRP A CA 1
ATOM 696 C C . TRP A 1 85 ? 10.587 3.615 4.467 1.00 96.12 85 TRP A C 1
ATOM 698 O O . TRP A 1 85 ? 9.532 3.144 4.887 1.00 96.12 85 TRP A O 1
ATOM 708 N N . ILE A 1 86 ? 11.427 2.915 3.711 1.00 95.44 86 ILE A N 1
ATOM 709 C CA . ILE A 1 86 ? 11.093 1.607 3.156 1.00 95.44 86 ILE A CA 1
ATOM 710 C C . ILE A 1 86 ? 12.236 0.637 3.425 1.00 95.44 86 ILE A C 1
ATOM 712 O O . ILE A 1 86 ? 13.338 0.795 2.898 1.00 95.44 86 ILE A O 1
ATOM 716 N N . GLU A 1 87 ? 11.944 -0.402 4.191 1.00 93.75 87 GLU A N 1
ATOM 717 C CA . GLU A 1 87 ? 12.844 -1.525 4.398 1.00 93.75 87 GLU A CA 1
ATOM 718 C C . GLU A 1 87 ? 12.666 -2.550 3.274 1.00 93.75 87 GLU A C 1
ATOM 720 O O . GLU A 1 87 ? 11.572 -3.059 3.017 1.00 93.75 87 GLU A O 1
ATOM 725 N N . GLY A 1 88 ? 13.762 -2.850 2.578 1.00 85.56 88 GLY A N 1
ATOM 726 C CA . GLY A 1 88 ? 13.791 -3.889 1.553 1.00 85.56 88 GLY A CA 1
ATOM 727 C C . GLY A 1 88 ? 13.884 -5.306 2.146 1.00 85.56 88 GLY A C 1
ATOM 728 O O . GLY A 1 88 ? 14.236 -5.472 3.313 1.00 85.56 88 GLY A O 1
ATOM 729 N N . PRO A 1 89 ? 13.623 -6.353 1.343 1.00 91.69 89 PRO A N 1
ATOM 730 C CA . PRO A 1 89 ? 13.070 -6.297 -0.007 1.00 91.69 89 PRO A CA 1
ATOM 731 C C . PRO A 1 89 ? 11.560 -6.000 0.005 1.00 91.69 89 PRO A C 1
ATOM 733 O O . PRO A 1 89 ? 10.845 -6.391 0.923 1.00 91.69 89 PRO A O 1
ATOM 736 N N . MET A 1 90 ? 11.068 -5.359 -1.056 1.00 91.12 90 MET A N 1
ATOM 737 C CA . MET A 1 90 ? 9.636 -5.211 -1.339 1.00 91.12 90 MET A CA 1
ATOM 738 C C . MET A 1 90 ? 9.287 -5.867 -2.671 1.00 91.12 90 MET A C 1
ATOM 740 O O . MET A 1 90 ? 10.093 -5.857 -3.605 1.00 91.12 90 MET A O 1
ATOM 744 N N . HIS A 1 91 ? 8.062 -6.376 -2.776 1.00 96.94 91 HIS A N 1
ATOM 745 C CA . HIS A 1 91 ? 7.524 -6.951 -4.006 1.00 96.94 91 HIS A CA 1
ATOM 746 C C . HIS A 1 91 ? 6.324 -6.131 -4.465 1.00 96.94 91 HIS A C 1
ATOM 748 O O . HIS A 1 91 ? 5.341 -6.036 -3.734 1.00 96.94 91 HIS A O 1
ATOM 754 N N . ILE A 1 92 ? 6.411 -5.523 -5.649 1.00 98.25 92 ILE A N 1
ATOM 755 C CA . ILE A 1 92 ? 5.343 -4.693 -6.214 1.00 98.25 92 ILE A CA 1
ATOM 756 C C . ILE A 1 92 ? 5.154 -5.039 -7.692 1.00 98.25 92 ILE A C 1
ATOM 758 O O . 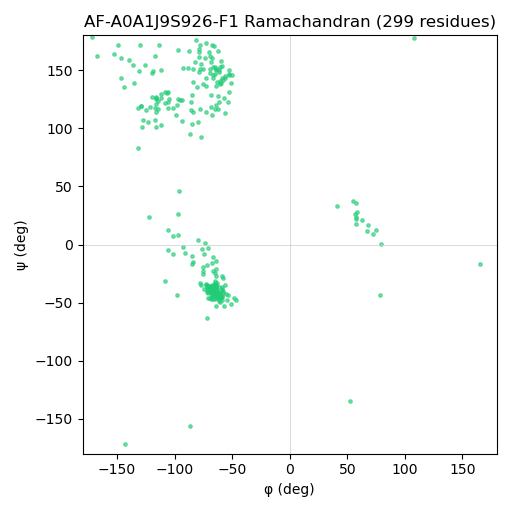ILE A 1 92 ? 6.146 -5.239 -8.396 1.00 98.25 92 ILE A O 1
ATOM 762 N N . ASP A 1 93 ? 3.907 -5.105 -8.160 1.00 97.88 93 ASP A N 1
ATOM 763 C CA . ASP A 1 93 ? 3.602 -5.472 -9.546 1.00 97.88 93 ASP A CA 1
ATOM 764 C C . ASP A 1 93 ? 3.983 -4.368 -10.532 1.00 97.88 93 ASP A C 1
ATOM 766 O O . ASP A 1 93 ? 4.855 -4.572 -11.372 1.00 97.88 93 ASP A O 1
ATOM 770 N N . TYR A 1 94 ? 3.361 -3.196 -10.437 1.00 98.44 94 TYR A N 1
ATOM 771 C CA . TYR A 1 94 ? 3.548 -2.085 -11.366 1.00 98.44 94 TYR A CA 1
ATOM 772 C C . TYR A 1 94 ? 4.320 -0.922 -10.749 1.00 98.44 94 TYR A C 1
ATOM 774 O O . TYR A 1 94 ? 5.027 -0.218 -11.470 1.00 98.44 94 TYR A O 1
ATOM 782 N N . GLY A 1 95 ? 4.198 -0.696 -9.443 1.00 98.12 95 GLY A N 1
ATOM 783 C CA . GLY A 1 95 ? 4.860 0.372 -8.693 1.00 98.12 95 GLY A CA 1
ATOM 784 C C . GLY A 1 95 ? 4.199 1.737 -8.869 1.00 98.12 95 GLY A C 1
ATOM 785 O O . GLY A 1 95 ? 3.972 2.448 -7.892 1.00 98.12 95 GLY A O 1
ATOM 786 N N . TYR A 1 96 ? 3.820 2.102 -10.098 1.00 97.75 96 TYR A N 1
ATOM 787 C CA . TYR A 1 96 ? 3.223 3.409 -10.398 1.00 97.75 96 TYR A CA 1
ATOM 788 C C . TYR A 1 96 ? 1.822 3.620 -9.800 1.00 97.75 96 TYR A C 1
ATOM 790 O O . TYR A 1 96 ? 1.363 4.767 -9.731 1.00 97.75 96 TYR A O 1
ATOM 798 N N . ASN A 1 97 ? 1.145 2.552 -9.365 1.00 98.44 97 ASN A N 1
ATOM 799 C CA . ASN A 1 97 ? -0.165 2.618 -8.718 1.00 98.44 97 ASN A CA 1
ATOM 800 C C . ASN A 1 97 ? -0.055 2.744 -7.188 1.00 98.44 97 ASN A C 1
ATOM 802 O O . ASN A 1 97 ? -1.055 3.017 -6.524 1.00 98.44 97 ASN A O 1
ATOM 806 N N . VAL A 1 98 ? 1.148 2.624 -6.618 1.00 98.56 98 VAL A N 1
ATOM 807 C CA . VAL A 1 98 ? 1.379 2.821 -5.182 1.00 98.56 98 VAL A CA 1
ATOM 808 C C . VAL A 1 98 ? 1.576 4.303 -4.875 1.00 98.56 98 VAL A C 1
ATOM 810 O O . VAL A 1 98 ? 2.384 4.986 -5.510 1.00 98.56 98 VAL A O 1
ATOM 813 N N . LYS A 1 99 ? 0.831 4.817 -3.892 1.00 98.31 99 LYS A N 1
ATOM 814 C CA . LYS A 1 99 ? 0.920 6.201 -3.406 1.00 98.31 99 LYS A CA 1
ATOM 815 C C . LYS A 1 99 ? 1.178 6.192 -1.907 1.00 98.31 99 LYS A C 1
ATOM 817 O O . LYS A 1 99 ? 0.326 5.745 -1.146 1.00 98.31 99 LYS A O 1
ATOM 822 N N . LEU A 1 100 ? 2.337 6.696 -1.491 1.00 98.44 100 LEU A N 1
ATOM 823 C CA . LEU A 1 100 ? 2.702 6.824 -0.080 1.00 98.44 100 LEU A CA 1
ATOM 824 C C . LEU A 1 100 ? 2.678 8.298 0.324 1.00 98.44 100 LEU A C 1
ATOM 826 O O . LEU A 1 100 ? 3.225 9.146 -0.383 1.00 98.44 100 LEU A O 1
ATOM 830 N N . GLY A 1 101 ? 2.026 8.593 1.445 1.00 98.25 101 GLY A N 1
ATOM 831 C CA . GLY A 1 101 ? 2.072 9.899 2.088 1.00 98.25 101 GLY A CA 1
ATOM 832 C C . GLY A 1 101 ? 3.415 10.170 2.779 1.00 98.25 101 GLY A C 1
ATOM 833 O O . GLY A 1 101 ? 4.262 9.276 2.874 1.00 98.25 101 GLY A O 1
ATOM 834 N N . PRO A 1 102 ? 3.608 11.397 3.289 1.00 98.06 102 PRO A N 1
ATOM 835 C CA . PRO A 1 102 ? 4.820 11.749 4.012 1.00 98.06 102 PRO A CA 1
ATOM 836 C C . PRO A 1 102 ? 4.950 10.948 5.308 1.00 98.06 102 PRO A C 1
ATOM 838 O O . PRO A 1 102 ? 3.946 10.635 5.961 1.00 98.06 102 PRO A O 1
ATOM 841 N N . ASN A 1 103 ? 6.186 10.640 5.694 1.00 97.75 103 ASN A N 1
ATOM 842 C CA . ASN A 1 103 ? 6.508 9.906 6.921 1.00 97.75 103 ASN A CA 1
ATOM 843 C C . ASN A 1 103 ? 5.834 8.521 7.032 1.00 97.75 103 ASN A C 1
ATOM 845 O O . ASN A 1 103 ? 5.589 8.029 8.132 1.00 97.75 103 ASN A O 1
ATOM 849 N N . VAL A 1 104 ? 5.498 7.883 5.906 1.00 98.69 104 VAL A N 1
ATOM 850 C CA . VAL A 1 104 ? 5.084 6.472 5.902 1.00 98.69 104 VAL A CA 1
ATOM 851 C C . VAL A 1 104 ? 6.300 5.588 6.156 1.00 98.69 104 VAL A C 1
ATOM 853 O O . VAL A 1 104 ? 7.344 5.785 5.538 1.00 98.69 104 VAL A O 1
ATOM 856 N N . TYR A 1 105 ? 6.147 4.583 7.014 1.00 98.62 105 TYR A N 1
ATOM 857 C CA . TYR A 1 105 ? 7.146 3.539 7.221 1.00 98.62 105 TYR A CA 1
ATOM 858 C C . TYR A 1 105 ? 6.620 2.203 6.704 1.00 98.62 105 TYR A C 1
ATOM 860 O O . TYR A 1 105 ? 5.555 1.741 7.120 1.00 98.62 105 TYR A O 1
ATOM 868 N N . VAL A 1 106 ? 7.383 1.561 5.826 1.00 98.25 106 VAL A N 1
ATOM 869 C CA . VAL A 1 106 ? 7.113 0.210 5.334 1.00 98.25 106 VAL A CA 1
ATOM 870 C C . VAL A 1 106 ? 8.242 -0.701 5.779 1.00 98.25 106 VAL A C 1
ATOM 872 O O . VAL A 1 106 ? 9.381 -0.533 5.356 1.00 98.25 106 VAL A O 1
ATOM 875 N N . ASN A 1 107 ? 7.930 -1.662 6.644 1.00 97.62 107 ASN A N 1
ATOM 876 C CA . ASN A 1 107 ? 8.907 -2.635 7.117 1.00 97.62 107 ASN A CA 1
ATOM 877 C C . ASN A 1 107 ? 9.158 -3.740 6.065 1.00 97.62 107 ASN A C 1
ATOM 879 O O . ASN A 1 107 ? 8.467 -3.836 5.047 1.00 97.62 107 ASN A O 1
ATOM 883 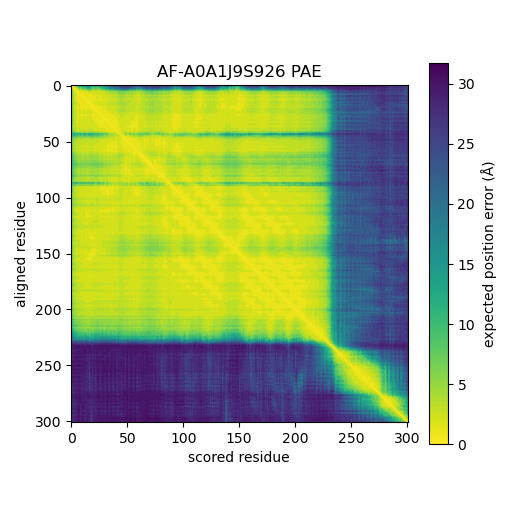N N . ALA A 1 108 ? 10.154 -4.584 6.322 1.00 95.19 108 ALA A N 1
ATOM 884 C CA . ALA A 1 108 ? 10.701 -5.536 5.369 1.00 95.19 108 ALA A CA 1
ATOM 885 C C . ALA A 1 108 ? 9.662 -6.531 4.832 1.00 95.19 108 ALA A C 1
ATOM 887 O O . ALA A 1 108 ? 8.696 -6.901 5.509 1.00 95.19 108 ALA A O 1
ATOM 888 N N . ASN A 1 109 ? 9.923 -7.034 3.623 1.00 96.62 109 ASN A N 1
ATOM 889 C CA . ASN A 1 109 ? 9.185 -8.113 2.957 1.00 96.62 109 ASN A CA 1
ATOM 890 C C . ASN A 1 109 ? 7.709 -7.809 2.661 1.00 96.62 109 ASN A C 1
ATOM 892 O O . ASN A 1 109 ? 6.915 -8.732 2.461 1.00 96.62 109 ASN A O 1
ATOM 896 N N . CYS A 1 110 ? 7.315 -6.536 2.610 1.00 98.19 110 CYS A N 1
ATOM 897 C CA . CYS A 1 110 ? 5.962 -6.190 2.196 1.00 98.19 110 CYS A CA 1
ATOM 898 C C . CYS A 1 110 ? 5.718 -6.530 0.714 1.00 98.19 110 CYS A C 1
ATOM 900 O O . CYS A 1 110 ? 6.596 -6.371 -0.142 1.00 98.19 110 CYS A O 1
ATOM 902 N N . THR A 1 111 ? 4.503 -6.990 0.415 1.00 98.69 111 THR A N 1
ATOM 903 C CA . THR A 1 111 ? 4.036 -7.322 -0.938 1.00 98.69 111 THR A CA 1
ATOM 904 C C . THR A 1 111 ? 2.836 -6.455 -1.296 1.00 98.69 111 THR A C 1
ATOM 906 O O . THR A 1 111 ? 1.859 -6.414 -0.554 1.00 98.69 111 THR A O 1
ATOM 909 N N . ILE A 1 112 ? 2.883 -5.770 -2.435 1.00 98.69 112 ILE A N 1
ATOM 910 C CA . ILE A 1 112 ? 1.803 -4.910 -2.919 1.00 98.69 112 ILE A CA 1
ATOM 911 C C . ILE A 1 112 ? 1.462 -5.312 -4.355 1.00 98.69 112 ILE A C 1
ATOM 913 O O . ILE A 1 112 ? 2.207 -5.030 -5.286 1.00 98.69 112 ILE A O 1
ATOM 917 N N . ILE A 1 113 ? 0.317 -5.961 -4.540 1.00 98.62 113 ILE A N 1
ATOM 918 C CA . ILE A 1 113 ? -0.252 -6.217 -5.867 1.00 98.62 113 ILE A CA 1
ATOM 919 C C . ILE A 1 113 ? -1.087 -4.987 -6.215 1.00 98.62 113 ILE A C 1
ATOM 921 O O . ILE A 1 113 ? -2.232 -4.862 -5.773 1.00 98.62 113 ILE A O 1
ATOM 925 N N . ASP A 1 114 ? -0.497 -4.042 -6.944 1.00 98.56 114 ASP A N 1
ATOM 926 C CA . ASP A 1 114 ? -1.078 -2.743 -7.304 1.00 98.56 114 ASP A CA 1
ATOM 927 C C . ASP A 1 114 ? -1.731 -2.757 -8.698 1.00 98.56 114 ASP A C 1
ATOM 929 O O . ASP A 1 114 ? -1.534 -1.848 -9.504 1.00 98.56 114 ASP A O 1
ATOM 933 N N . THR A 1 115 ? -2.533 -3.789 -8.991 1.00 97.25 115 THR A N 1
ATOM 934 C CA . THR A 1 115 ? -3.467 -3.825 -10.131 1.00 97.25 115 THR A CA 1
ATOM 935 C C . THR A 1 115 ? -4.287 -2.536 -10.229 1.00 97.25 115 THR A C 1
ATOM 937 O O . THR A 1 115 ? -4.354 -1.919 -11.288 1.00 97.25 115 THR A O 1
ATOM 940 N N . LEU A 1 116 ? -4.855 -2.088 -9.110 1.00 98.44 116 LEU A N 1
ATOM 941 C CA . LEU A 1 116 ? -5.455 -0.767 -8.940 1.00 98.44 116 LEU A CA 1
ATOM 942 C C . LEU A 1 116 ? -4.628 0.047 -7.942 1.00 98.44 116 LEU A C 1
ATOM 944 O O . LEU A 1 116 ? -3.715 -0.458 -7.289 1.00 98.44 116 LEU A O 1
ATOM 948 N N . THR A 1 117 ? -4.962 1.331 -7.818 1.00 98.56 117 THR A N 1
ATOM 949 C CA . THR A 1 117 ? -4.308 2.240 -6.876 1.00 98.56 117 THR A CA 1
ATOM 950 C C . THR A 1 117 ? -4.304 1.678 -5.454 1.00 98.56 117 THR A C 1
ATOM 952 O O . THR A 1 117 ? -5.346 1.293 -4.922 1.00 98.56 117 THR A O 1
ATOM 955 N N . VAL A 1 118 ? -3.132 1.703 -4.821 1.00 98.88 118 VAL A N 1
ATOM 956 C CA . VAL A 1 118 ? -2.953 1.430 -3.391 1.00 98.88 118 VAL A CA 1
ATOM 957 C C . VAL A 1 118 ? -2.416 2.702 -2.749 1.00 98.88 118 VAL A C 1
ATOM 959 O O . VAL A 1 118 ? -1.262 3.074 -2.968 1.00 98.88 118 VAL A O 1
ATOM 962 N N . SER A 1 119 ? -3.257 3.400 -1.988 1.00 98.81 119 SER A N 1
ATOM 963 C CA . SER A 1 119 ? -2.884 4.649 -1.318 1.00 98.81 119 SER A CA 1
ATOM 964 C C . SER A 1 119 ? -2.720 4.444 0.182 1.00 98.81 119 SER A C 1
ATOM 966 O O . SER A 1 119 ? -3.633 3.929 0.823 1.00 98.81 119 SER A O 1
ATOM 968 N N . ILE A 1 120 ? -1.601 4.902 0.737 1.00 98.88 120 ILE A N 1
ATOM 969 C CA . ILE A 1 120 ? -1.290 4.863 2.166 1.00 98.88 120 ILE A CA 1
ATOM 970 C C . ILE A 1 120 ? -1.057 6.293 2.655 1.00 98.88 120 ILE A C 1
ATOM 972 O O . ILE A 1 120 ? -0.164 6.984 2.166 1.00 98.88 120 ILE A O 1
ATOM 976 N N . GLY A 1 121 ? -1.882 6.746 3.598 1.00 98.75 121 GLY A N 1
ATOM 977 C CA . GLY A 1 121 ? -1.849 8.097 4.147 1.00 98.75 121 GLY A CA 1
ATOM 978 C C . GLY A 1 121 ? -0.629 8.372 5.027 1.00 98.75 121 GLY A C 1
ATOM 979 O O . GLY A 1 121 ? 0.066 7.455 5.461 1.00 98.75 121 GLY A O 1
ATOM 980 N N . ALA A 1 122 ? -0.389 9.655 5.306 1.00 98.81 122 ALA A N 1
ATOM 981 C CA . ALA A 1 122 ? 0.765 10.136 6.067 1.00 98.81 122 ALA A CA 1
ATOM 982 C C . ALA A 1 122 ? 0.938 9.437 7.426 1.00 98.81 122 ALA A C 1
ATOM 984 O O . ALA A 1 122 ? -0.050 9.057 8.053 1.00 98.81 122 ALA A O 1
ATOM 985 N N . ARG A 1 123 ? 2.188 9.317 7.897 1.00 98.69 123 ARG A N 1
ATOM 986 C CA . ARG A 1 123 ? 2.538 8.783 9.235 1.00 98.69 123 ARG A CA 1
ATOM 987 C C . ARG A 1 123 ? 2.026 7.362 9.516 1.00 98.69 123 ARG A C 1
ATOM 989 O O . ARG A 1 123 ? 1.958 6.936 10.665 1.00 98.69 123 ARG A O 1
ATOM 996 N N . THR A 1 124 ? 1.653 6.627 8.472 1.00 98.88 124 THR A N 1
ATOM 997 C CA . THR A 1 124 ? 1.174 5.249 8.588 1.00 98.88 124 THR A CA 1
ATOM 998 C C . THR A 1 124 ? 2.342 4.280 8.641 1.00 98.88 124 THR A C 1
ATOM 1000 O O . THR A 1 124 ? 3.311 4.422 7.894 1.00 98.88 124 THR A O 1
ATOM 1003 N N . LEU A 1 125 ? 2.231 3.269 9.499 1.00 98.88 125 LEU A N 1
ATOM 1004 C CA . LEU A 1 125 ? 3.273 2.273 9.722 1.00 98.88 125 LEU A CA 1
ATOM 1005 C C . LEU A 1 125 ? 2.781 0.886 9.294 1.00 98.88 125 LEU A C 1
ATOM 1007 O O . LEU A 1 125 ? 1.756 0.405 9.780 1.00 98.88 125 LEU A O 1
ATOM 1011 N N . LEU A 1 126 ? 3.528 0.221 8.416 1.00 98.81 126 LEU A N 1
ATOM 1012 C CA . LEU A 1 126 ? 3.304 -1.172 8.028 1.00 98.81 126 LEU A CA 1
ATOM 1013 C C . LEU A 1 126 ? 4.357 -2.052 8.699 1.00 98.81 126 LEU A C 1
ATOM 1015 O O . LEU A 1 126 ? 5.557 -1.832 8.540 1.00 98.81 126 LEU A O 1
ATOM 1019 N N . GLY A 1 127 ? 3.908 -3.065 9.435 1.00 98.69 127 GLY A N 1
ATOM 1020 C CA . GLY A 1 127 ? 4.753 -4.117 9.988 1.00 98.69 127 GLY A CA 1
ATOM 1021 C C . GLY A 1 127 ? 5.348 -5.019 8.900 1.00 98.69 127 GLY A C 1
ATOM 1022 O O . GLY A 1 127 ? 4.980 -4.920 7.729 1.00 98.69 127 GLY A O 1
ATOM 1023 N N . PRO A 1 128 ? 6.278 -5.918 9.262 1.00 98.38 128 PRO A N 1
ATOM 1024 C CA . PRO A 1 128 ? 6.941 -6.770 8.283 1.00 98.38 128 PRO A CA 1
ATOM 1025 C C . PRO A 1 128 ? 5.961 -7.763 7.653 1.00 98.38 128 PRO A C 1
ATOM 1027 O O . PRO A 1 128 ? 4.988 -8.182 8.286 1.00 98.38 128 PRO A O 1
ATOM 1030 N N . ASN A 1 129 ? 6.250 -8.178 6.422 1.00 98.50 129 ASN A N 1
ATOM 1031 C CA . ASN A 1 129 ? 5.457 -9.144 5.655 1.00 98.50 129 ASN A CA 1
ATOM 1032 C C . ASN A 1 129 ? 3.982 -8.735 5.444 1.00 98.50 129 ASN A C 1
ATOM 1034 O O . ASN A 1 129 ? 3.128 -9.605 5.265 1.00 98.50 129 ASN A O 1
ATOM 1038 N N . CYS A 1 130 ? 3.644 -7.443 5.501 1.00 98.81 130 CYS A N 1
ATOM 1039 C CA . CYS A 1 130 ? 2.295 -7.012 5.137 1.00 98.81 130 CYS A CA 1
ATOM 1040 C C . CYS A 1 130 ? 2.043 -7.230 3.642 1.00 98.81 130 CYS A C 1
ATOM 1042 O O . CYS A 1 130 ? 2.934 -7.073 2.807 1.00 98.81 130 CYS A O 1
ATOM 1044 N N . ALA A 1 131 ? 0.804 -7.557 3.309 1.00 98.88 131 ALA A N 1
ATOM 1045 C CA . ALA A 1 131 ? 0.369 -7.871 1.967 1.00 98.88 131 ALA A CA 1
ATOM 1046 C C . ALA A 1 131 ? -0.877 -7.059 1.598 1.00 98.88 131 ALA A C 1
ATOM 1048 O O . ALA A 1 131 ? -1.920 -7.183 2.238 1.00 98.88 131 ALA A O 1
ATOM 1049 N N . LEU A 1 132 ? -0.778 -6.227 0.564 1.00 98.88 132 LEU A N 1
ATOM 1050 C CA . LEU A 1 132 ? -1.886 -5.416 0.058 1.00 98.88 132 LEU A CA 1
ATOM 1051 C C . LEU A 1 132 ? -2.239 -5.892 -1.349 1.00 98.88 132 LEU A C 1
ATOM 1053 O O . LEU A 1 132 ? -1.413 -5.804 -2.259 1.00 98.88 132 LEU A O 1
ATOM 1057 N N . TYR A 1 133 ? -3.451 -6.408 -1.530 1.00 98.81 133 TYR A N 1
ATOM 1058 C CA . TYR A 1 133 ? -3.879 -7.008 -2.789 1.00 98.81 133 TYR A CA 1
ATOM 1059 C C . TYR A 1 133 ? -5.017 -6.210 -3.400 1.00 98.81 133 TYR A C 1
ATOM 1061 O O . TYR A 1 133 ? -6.159 -6.354 -2.988 1.00 98.81 133 TYR A O 1
ATOM 1069 N N . SER A 1 134 ? -4.722 -5.374 -4.394 1.00 98.62 134 SER A N 1
ATOM 1070 C CA . SER A 1 134 ? -5.770 -4.665 -5.139 1.00 98.62 134 SER A CA 1
ATOM 1071 C C . SER A 1 134 ? -6.356 -5.498 -6.287 1.00 98.62 134 SER A C 1
ATOM 1073 O O . SER A 1 134 ? -7.437 -5.175 -6.766 1.00 98.62 134 SER A O 1
ATOM 1075 N N . GLY A 1 135 ? -5.679 -6.567 -6.724 1.00 97.81 135 GLY A N 1
ATOM 1076 C CA . GLY A 1 135 ? -6.139 -7.482 -7.775 1.00 97.81 135 GLY A CA 1
ATOM 1077 C C . GLY A 1 135 ? -6.914 -8.696 -7.244 1.00 97.81 135 GLY A C 1
ATOM 1078 O O . GLY A 1 135 ? -6.687 -9.158 -6.126 1.00 97.81 135 GLY A O 1
ATOM 1079 N N . THR A 1 136 ? -7.823 -9.233 -8.058 1.00 98.06 136 THR A N 1
ATOM 1080 C CA . THR A 1 136 ? -8.579 -10.472 -7.812 1.00 98.06 136 THR A CA 1
ATOM 1081 C C . THR A 1 136 ? -8.911 -11.191 -9.118 1.00 98.06 136 THR A C 1
ATOM 1083 O O . THR A 1 136 ? -8.730 -10.649 -10.205 1.00 98.06 136 THR A O 1
ATOM 1086 N N . HIS A 1 137 ? -9.446 -12.407 -9.026 1.00 98.31 137 HIS A N 1
ATOM 1087 C CA . HIS A 1 137 ? -9.813 -13.217 -10.182 1.00 98.31 137 HIS A CA 1
ATOM 1088 C C . HIS A 1 137 ? -11.272 -13.678 -10.136 1.00 98.31 137 HIS A C 1
ATOM 1090 O O . HIS A 1 137 ? -11.823 -13.887 -9.050 1.00 98.31 137 HIS A O 1
ATOM 1096 N N . PRO A 1 138 ? -11.879 -13.952 -11.306 1.00 98.00 138 PRO A N 1
ATOM 1097 C CA . PRO A 1 138 ? -13.136 -14.681 -11.382 1.00 98.00 138 PRO A CA 1
ATOM 1098 C C . PRO A 1 138 ? -13.106 -15.996 -10.589 1.00 98.00 138 PRO A C 1
ATOM 1100 O O . PRO A 1 138 ? -12.128 -16.756 -10.625 1.00 98.00 138 PRO A O 1
ATOM 1103 N N . LEU A 1 139 ? -14.209 -16.285 -9.893 1.00 97.62 139 LEU A N 1
ATOM 1104 C CA . LEU A 1 139 ? -14.372 -17.538 -9.152 1.00 97.62 139 LEU A CA 1
ATOM 1105 C C . LEU A 1 139 ? -14.564 -18.729 -10.095 1.00 97.62 139 LEU A C 1
ATOM 1107 O O . LEU A 1 139 ? -13.973 -19.786 -9.857 1.00 97.62 139 LEU A O 1
ATOM 1111 N N . ASP A 1 140 ? -15.322 -18.533 -11.180 1.00 97.75 140 ASP A N 1
ATOM 1112 C CA . ASP A 1 140 ? -15.526 -19.540 -12.220 1.00 97.75 140 ASP A CA 1
ATOM 1113 C C . ASP A 1 140 ? -14.186 -19.882 -12.904 1.00 97.75 140 ASP A C 1
ATOM 1115 O O . ASP A 1 140 ? -13.577 -19.009 -13.534 1.00 97.75 140 ASP A O 1
ATOM 1119 N N . PRO A 1 141 ? -13.699 -21.136 -12.805 1.00 97.44 141 PRO A N 1
ATOM 1120 C CA . PRO A 1 141 ? -12.449 -21.546 -13.431 1.00 97.44 141 PRO A CA 1
ATOM 1121 C C . PRO A 1 141 ? -12.483 -21.481 -14.965 1.00 97.44 141 PRO A C 1
ATOM 1123 O O . PRO A 1 141 ? -11.423 -21.284 -15.566 1.00 97.44 141 PRO A O 1
ATOM 1126 N N . LEU A 1 142 ? -13.657 -21.622 -15.597 1.00 97.00 142 LEU A N 1
ATOM 1127 C CA . LEU A 1 142 ? -13.801 -21.493 -17.050 1.00 97.00 142 LEU A CA 1
ATOM 1128 C C . LEU A 1 142 ? -13.539 -20.056 -17.494 1.00 97.00 142 LEU A C 1
ATOM 1130 O O . LEU A 1 142 ? -12.792 -19.845 -18.449 1.00 97.00 142 LEU A O 1
ATOM 1134 N N . LEU A 1 143 ? -14.088 -19.076 -16.770 1.00 96.69 143 LEU A N 1
ATOM 1135 C CA . LEU A 1 143 ? -13.804 -17.665 -17.012 1.00 96.69 143 LEU A CA 1
ATOM 1136 C C . LEU A 1 143 ? -12.360 -17.313 -16.631 1.00 96.69 143 LEU A C 1
ATOM 1138 O O . LEU A 1 143 ? -11.657 -16.691 -17.424 1.00 96.69 143 LEU A O 1
ATOM 1142 N N . ARG A 1 144 ? -11.885 -17.751 -15.455 1.00 97.56 144 ARG A N 1
ATOM 1143 C CA . ARG A 1 144 ? -10.533 -17.442 -14.958 1.00 97.56 144 ARG A CA 1
ATOM 1144 C C . ARG A 1 144 ? -9.430 -17.920 -15.903 1.00 97.56 144 ARG A C 1
ATOM 1146 O O . ARG A 1 144 ? -8.422 -17.241 -16.003 1.00 97.56 144 ARG A O 1
ATOM 1153 N N . ASN A 1 145 ? -9.585 -19.075 -16.563 1.00 96.12 145 ASN A N 1
ATOM 1154 C CA . ASN A 1 145 ? -8.749 -19.576 -17.676 1.00 96.12 145 ASN A CA 1
ATOM 1155 C C . ASN A 1 145 ? -7.214 -19.367 -17.546 1.00 96.12 145 ASN A C 1
ATOM 1157 O O . ASN A 1 145 ? -6.506 -19.179 -18.542 1.00 96.12 145 ASN A O 1
ATOM 1161 N N . GLY A 1 146 ? -6.673 -19.411 -16.324 1.00 94.50 146 GLY A N 1
ATOM 1162 C CA . GLY A 1 146 ? -5.253 -19.161 -16.052 1.00 94.50 146 GLY A CA 1
ATOM 1163 C C . GLY A 1 146 ? -4.757 -17.838 -16.648 1.00 94.50 146 GLY A C 1
ATOM 1164 O O . GLY A 1 146 ? -5.432 -16.820 -16.585 1.00 94.50 146 GLY A O 1
ATOM 1165 N N . THR A 1 147 ? -3.590 -17.855 -17.292 1.00 95.06 147 THR A N 1
ATOM 1166 C CA . THR A 1 147 ? -2.988 -16.654 -17.907 1.00 95.06 147 THR A CA 1
ATOM 1167 C C . THR A 1 147 ? -3.708 -16.158 -19.165 1.00 95.06 147 THR A C 1
ATOM 1169 O O . THR A 1 147 ? -3.307 -15.157 -19.754 1.00 95.06 147 THR A O 1
ATOM 1172 N N . ARG A 1 148 ? -4.750 -16.869 -19.614 1.00 94.31 148 ARG A N 1
ATOM 1173 C CA . ARG A 1 148 ? -5.559 -16.509 -20.785 1.00 94.31 148 ARG A CA 1
ATOM 1174 C C . ARG A 1 148 ? -6.930 -15.955 -20.412 1.00 94.31 148 ARG A C 1
ATOM 1176 O O . ARG A 1 148 ? -7.687 -15.624 -21.321 1.00 94.31 148 ARG A O 1
ATOM 1183 N N . GLY A 1 149 ? -7.291 -15.938 -19.131 1.00 95.75 149 GLY A N 1
ATOM 1184 C CA . GLY A 1 149 ? -8.534 -15.332 -18.666 1.00 95.75 149 GLY A CA 1
ATOM 1185 C C . GLY A 1 149 ? -8.321 -13.910 -18.157 1.00 95.75 149 GLY A C 1
ATOM 1186 O O . GLY A 1 149 ? -7.177 -13.477 -17.988 1.00 95.75 149 GLY A O 1
ATOM 1187 N N . PRO A 1 150 ? -9.417 -13.171 -17.945 1.00 97.19 150 PRO A N 1
ATOM 1188 C CA . PRO A 1 150 ? -9.351 -11.854 -17.354 1.00 97.19 150 PRO A CA 1
ATOM 1189 C C . PRO A 1 150 ? -9.195 -11.917 -15.828 1.00 97.19 150 PRO A C 1
ATOM 1191 O O . PRO A 1 150 ? -9.532 -12.906 -15.172 1.00 97.19 150 PRO A O 1
ATOM 1194 N N . GLU A 1 151 ? -8.751 -10.808 -15.260 1.00 97.69 151 GLU A N 1
ATOM 1195 C CA . GLU A 1 151 ? -8.755 -10.516 -13.830 1.00 97.69 151 GLU A CA 1
ATOM 1196 C C . GLU A 1 151 ? -9.375 -9.131 -13.589 1.00 97.69 151 GLU A C 1
ATOM 1198 O O . GLU A 1 151 ? -9.680 -8.416 -14.542 1.00 97.69 151 GLU A O 1
ATOM 1203 N N . SER A 1 152 ? -9.623 -8.765 -12.337 1.00 98.31 152 SER A N 1
ATOM 1204 C CA . SER A 1 152 ? -10.188 -7.463 -11.959 1.00 98.31 152 SER A CA 1
ATOM 1205 C C . SER A 1 152 ? -9.555 -6.971 -10.661 1.00 98.31 152 SER A C 1
ATOM 1207 O O . SER A 1 152 ? -8.589 -7.555 -10.171 1.00 98.31 152 SER A O 1
ATOM 1209 N N . GLY A 1 153 ? -10.065 -5.886 -10.084 1.00 97.75 153 GLY A N 1
ATOM 1210 C CA . GLY A 1 153 ? -9.540 -5.397 -8.821 1.00 97.75 153 GLY A CA 1
ATOM 1211 C C . GLY A 1 153 ? -10.352 -4.271 -8.207 1.00 97.75 153 GLY A C 1
ATOM 1212 O O . GLY A 1 153 ? -11.338 -3.808 -8.773 1.00 97.75 153 GLY A O 1
ATOM 1213 N N . GLY A 1 154 ? -9.910 -3.833 -7.036 1.00 98.50 154 GLY A N 1
ATOM 1214 C CA . GLY A 1 154 ? -10.468 -2.710 -6.299 1.00 98.50 154 GLY A CA 1
ATOM 1215 C C . GLY A 1 154 ? -9.354 -1.948 -5.597 1.00 98.50 154 GLY A C 1
ATOM 1216 O O . GLY A 1 154 ? -8.466 -2.557 -4.996 1.00 98.50 154 GLY A O 1
ATOM 1217 N N . ALA A 1 155 ? -9.399 -0.619 -5.681 1.00 98.69 155 ALA A N 1
ATOM 1218 C CA . ALA A 1 155 ? -8.414 0.243 -5.037 1.00 98.69 155 ALA A CA 1
ATOM 1219 C C . ALA A 1 155 ? -8.387 0.020 -3.516 1.00 98.69 155 ALA A C 1
ATOM 1221 O O . ALA A 1 155 ? -9.427 -0.203 -2.899 1.00 98.69 155 ALA A O 1
ATOM 1222 N N . ILE A 1 156 ? -7.196 0.081 -2.922 1.00 98.94 156 ILE A N 1
ATOM 1223 C CA . ILE A 1 156 ? -7.014 -0.001 -1.468 1.00 98.94 156 ILE A CA 1
ATOM 1224 C C . ILE A 1 156 ? -6.679 1.389 -0.940 1.00 98.94 156 ILE A C 1
ATOM 1226 O O . ILE A 1 156 ? -5.764 2.050 -1.441 1.00 98.94 156 ILE A O 1
ATOM 1230 N N . HIS A 1 157 ? -7.377 1.798 0.116 1.00 98.94 157 HIS A N 1
ATOM 1231 C CA . HIS A 1 157 ? -7.179 3.090 0.761 1.00 98.94 157 HIS A CA 1
ATOM 1232 C C . HIS A 1 157 ? -6.860 2.915 2.243 1.00 98.94 157 HIS A C 1
ATOM 1234 O O . HIS A 1 157 ? -7.741 2.642 3.046 1.00 98.94 157 HIS A O 1
ATOM 1240 N N . ILE A 1 158 ? -5.603 3.103 2.633 1.00 98.94 158 ILE A N 1
ATOM 1241 C CA . ILE A 1 158 ? -5.195 3.168 4.037 1.00 98.94 158 ILE A CA 1
ATOM 1242 C C . ILE A 1 158 ? -5.085 4.643 4.428 1.00 98.94 158 ILE A C 1
ATOM 1244 O O . ILE A 1 158 ? -4.324 5.394 3.818 1.00 98.94 158 ILE A O 1
ATOM 1248 N N . GLY A 1 159 ? -5.870 5.071 5.413 1.00 98.81 159 GLY A N 1
ATOM 1249 C CA . GLY A 1 159 ? -5.862 6.434 5.936 1.00 98.81 159 GLY A CA 1
ATOM 1250 C C . GLY A 1 159 ? -4.545 6.791 6.623 1.00 98.81 159 GLY A C 1
ATOM 1251 O O . GLY A 1 159 ? -3.693 5.941 6.845 1.00 98.81 159 GLY A O 1
ATOM 1252 N N . GLU A 1 160 ? -4.377 8.064 6.970 1.00 98.81 160 GLU A N 1
ATOM 1253 C CA . GLU A 1 160 ? -3.225 8.526 7.756 1.00 98.81 160 GLU A CA 1
ATOM 1254 C C . GLU A 1 160 ? -3.235 7.990 9.194 1.00 98.81 160 GLU A C 1
ATOM 1256 O O . GLU A 1 160 ? -4.284 7.591 9.703 1.00 98.81 160 GLU A O 1
ATOM 1261 N N . ASP A 1 161 ? -2.071 8.006 9.844 1.00 98.75 161 ASP A N 1
ATOM 1262 C CA . ASP A 1 161 ? -1.870 7.593 11.241 1.00 98.75 161 ASP A CA 1
ATOM 1263 C C . ASP A 1 161 ? -2.296 6.145 11.541 1.00 98.75 161 ASP A C 1
ATOM 1265 O O . ASP A 1 161 ? -2.585 5.798 12.686 1.00 98.75 161 ASP A O 1
ATOM 1269 N N . CYS A 1 162 ? -2.373 5.288 10.522 1.00 98.88 162 CYS A N 1
ATOM 1270 C CA . CYS A 1 162 ? -2.729 3.890 10.728 1.00 98.88 162 CYS A CA 1
ATOM 1271 C C . CYS A 1 162 ? -1.515 3.063 11.166 1.00 98.88 162 CYS A C 1
ATOM 1273 O O . CYS A 1 162 ? -0.364 3.379 10.853 1.00 98.88 162 CYS A O 1
ATOM 1275 N N . TRP A 1 163 ? -1.777 1.938 11.827 1.00 98.88 163 TRP A N 1
ATOM 1276 C CA . TRP A 1 163 ? -0.762 0.920 12.084 1.00 98.88 163 TRP A CA 1
ATOM 1277 C C . TRP A 1 163 ? -1.255 -0.459 11.663 1.00 98.88 163 TRP A C 1
ATOM 1279 O O . TRP A 1 163 ? -2.241 -0.970 12.190 1.00 98.88 163 TRP A O 1
ATOM 1289 N N . LEU A 1 164 ? -0.557 -1.078 10.714 1.00 98.88 164 LEU A N 1
ATOM 1290 C CA . LEU A 1 164 ? -0.792 -2.459 10.312 1.00 98.88 164 LEU A CA 1
ATOM 1291 C C . LEU A 1 164 ? 0.281 -3.334 10.960 1.00 98.88 164 LEU A C 1
ATOM 1293 O O . LEU A 1 164 ? 1.470 -3.162 10.701 1.00 98.88 164 LEU A O 1
ATOM 1297 N N . GLY A 1 165 ? -0.125 -4.269 11.817 1.00 98.81 165 GLY A N 1
ATOM 1298 C CA . GLY A 1 165 ? 0.773 -5.249 12.421 1.00 98.81 165 GLY A CA 1
ATOM 1299 C C . GLY A 1 165 ? 1.420 -6.171 11.380 1.00 98.81 165 GLY A C 1
ATOM 1300 O O . GLY A 1 165 ? 0.992 -6.241 10.233 1.00 98.81 165 GLY A O 1
ATOM 1301 N N . GLY A 1 166 ? 2.461 -6.908 11.774 1.00 98.56 166 GLY A N 1
ATOM 1302 C CA . GLY A 1 166 ? 3.145 -7.824 10.855 1.00 98.56 166 GLY A CA 1
ATOM 1303 C C . GLY A 1 166 ? 2.233 -8.935 10.319 1.00 98.56 166 GLY A C 1
ATOM 1304 O O . GLY A 1 166 ? 1.331 -9.401 11.019 1.00 98.56 166 GLY A O 1
ATOM 1305 N N . ASN A 1 167 ? 2.492 -9.390 9.093 1.00 98.75 167 ASN A N 1
ATOM 1306 C CA . ASN A 1 167 ? 1.704 -10.411 8.386 1.00 98.75 167 ASN A CA 1
ATOM 1307 C C . ASN A 1 167 ? 0.213 -10.050 8.192 1.00 98.75 167 ASN A C 1
ATOM 1309 O O . ASN A 1 167 ? -0.634 -10.941 8.143 1.00 98.75 167 ASN A O 1
ATOM 1313 N N . VAL A 1 168 ? -0.136 -8.763 8.126 1.00 98.94 168 VAL A N 1
ATOM 1314 C CA . VAL A 1 168 ? -1.497 -8.331 7.771 1.00 98.94 168 VAL A CA 1
ATOM 1315 C C . VAL A 1 168 ? -1.729 -8.489 6.272 1.00 98.94 168 VAL A C 1
ATOM 1317 O O . VAL A 1 168 ? -0.874 -8.122 5.470 1.00 98.94 168 VAL A O 1
ATOM 1320 N N . VAL A 1 169 ? -2.911 -8.978 5.899 1.00 98.94 169 VAL A N 1
ATOM 1321 C CA . VAL A 1 169 ? -3.400 -9.035 4.518 1.00 98.94 169 VAL A CA 1
ATOM 1322 C C . VAL A 1 169 ? -4.575 -8.071 4.360 1.00 98.94 169 VAL A C 1
ATOM 1324 O O . VAL A 1 169 ? -5.526 -8.140 5.136 1.00 98.94 169 VAL A O 1
ATOM 1327 N N . VAL A 1 170 ? -4.550 -7.209 3.344 1.00 98.94 170 VAL A N 1
ATOM 1328 C CA . VAL A 1 170 ? -5.675 -6.334 2.970 1.00 98.94 170 VAL A CA 1
ATOM 1329 C C . VAL A 1 170 ? -6.171 -6.715 1.581 1.00 98.94 170 VAL A C 1
ATOM 1331 O O . VAL A 1 170 ? -5.381 -6.789 0.638 1.00 98.94 170 VAL A O 1
ATOM 1334 N N . LEU A 1 171 ? -7.474 -6.981 1.473 1.00 98.81 171 LEU A N 1
ATOM 1335 C CA . LEU A 1 171 ? -8.116 -7.436 0.241 1.00 98.81 171 LEU A CA 1
ATOM 1336 C C . LEU A 1 171 ? -8.570 -6.279 -0.673 1.00 98.81 171 LEU A C 1
ATOM 1338 O O . LEU A 1 171 ? -8.622 -5.128 -0.230 1.00 98.81 171 LEU A O 1
ATOM 1342 N N . PRO A 1 172 ? -8.915 -6.575 -1.943 1.00 98.75 172 PRO A N 1
ATOM 1343 C CA . PRO A 1 172 ? -9.290 -5.557 -2.919 1.00 98.75 172 PRO A CA 1
ATOM 1344 C C . PRO A 1 172 ? -10.477 -4.708 -2.471 1.00 98.75 172 PRO A C 1
ATOM 1346 O O . PRO A 1 172 ? -11.446 -5.228 -1.918 1.00 98.75 172 PRO A O 1
ATOM 1349 N N . GLY A 1 173 ? -10.426 -3.410 -2.773 1.00 98.50 173 GLY A N 1
ATOM 1350 C CA . GLY A 1 173 ? -11.531 -2.481 -2.516 1.00 98.50 173 GLY A CA 1
ATOM 1351 C C . GLY A 1 173 ? -11.653 -2.000 -1.069 1.00 98.50 173 GLY A C 1
ATOM 1352 O O . GLY A 1 173 ? -12.575 -1.246 -0.775 1.00 98.50 173 GLY A O 1
ATOM 1353 N N . VAL A 1 174 ? -10.765 -2.430 -0.168 1.00 98.88 174 VAL A N 1
ATOM 1354 C CA . VAL A 1 174 ? -10.855 -2.104 1.260 1.00 98.88 174 VAL A CA 1
ATOM 1355 C C . VAL A 1 174 ? -10.318 -0.706 1.564 1.00 98.88 174 VAL A C 1
ATOM 1357 O O . VAL A 1 174 ? -9.209 -0.334 1.167 1.00 98.88 174 VAL A O 1
ATOM 1360 N N . THR A 1 175 ? -11.075 0.022 2.383 1.00 98.94 175 THR A N 1
ATOM 1361 C CA . THR A 1 175 ? -10.656 1.256 3.047 1.00 98.94 175 THR A CA 1
ATOM 1362 C C . THR A 1 175 ? -10.383 1.016 4.533 1.00 98.94 175 THR A C 1
ATOM 1364 O O . THR A 1 175 ? -11.266 0.609 5.284 1.00 98.94 175 THR A O 1
ATOM 1367 N N . VAL A 1 176 ? -9.169 1.316 4.996 1.00 98.94 176 VAL A N 1
ATOM 1368 C CA . VAL A 1 176 ? -8.821 1.384 6.421 1.00 98.94 176 VAL A CA 1
ATOM 1369 C C . VAL A 1 176 ? -8.847 2.844 6.856 1.00 98.94 176 VAL A C 1
ATOM 1371 O O . VAL A 1 176 ? -8.020 3.642 6.425 1.00 98.94 176 VAL A O 1
ATOM 1374 N N . GLY A 1 177 ? -9.815 3.212 7.691 1.00 98.81 177 GLY A N 1
ATOM 1375 C CA . GLY A 1 177 ? -10.009 4.585 8.146 1.00 98.81 177 GLY A CA 1
ATOM 1376 C C . GLY A 1 177 ? -8.834 5.107 8.972 1.00 98.81 177 GLY A C 1
ATOM 1377 O O . GLY A 1 177 ? -8.174 4.344 9.676 1.00 98.81 177 GLY A O 1
ATOM 1378 N N . ARG A 1 178 ? -8.601 6.424 8.917 1.00 98.75 178 ARG A N 1
ATOM 1379 C CA . ARG A 1 178 ? -7.483 7.099 9.602 1.00 98.75 178 ARG A CA 1
ATOM 1380 C C . ARG A 1 178 ? -7.374 6.736 11.086 1.00 98.75 178 ARG A C 1
ATOM 1382 O O . ARG A 1 178 ? -8.391 6.543 11.753 1.00 98.75 178 ARG A O 1
ATOM 1389 N N . GLY A 1 179 ? -6.150 6.678 11.598 1.00 98.56 179 GLY A N 1
ATOM 1390 C CA . GLY A 1 179 ? -5.861 6.396 13.003 1.00 98.56 179 GLY A CA 1
ATOM 1391 C C . GLY A 1 179 ? -6.211 4.978 13.458 1.00 98.56 179 GLY A C 1
ATOM 1392 O O . GLY A 1 179 ? -6.278 4.743 14.662 1.00 98.56 179 GLY A O 1
ATOM 1393 N N . SER A 1 180 ? -6.506 4.055 12.537 1.00 98.88 180 SER A N 1
ATOM 1394 C CA . SER A 1 180 ? -6.906 2.687 12.880 1.00 98.88 180 SER A CA 1
ATOM 1395 C C . SER A 1 180 ? -5.709 1.757 13.029 1.00 98.88 180 SER A C 1
ATOM 1397 O O . SER A 1 180 ? -4.687 1.905 12.358 1.00 98.88 180 SER A O 1
ATOM 1399 N N . THR A 1 181 ? -5.878 0.737 13.866 1.00 98.88 181 THR A N 1
ATOM 1400 C CA . THR A 1 181 ? -4.873 -0.298 14.106 1.00 98.88 181 THR A CA 1
ATOM 1401 C C . THR A 1 181 ? -5.390 -1.651 13.643 1.00 98.88 181 THR A C 1
ATOM 1403 O O . THR A 1 181 ? -6.448 -2.104 14.078 1.00 98.88 181 THR A O 1
ATOM 1406 N N . VAL A 1 182 ? -4.614 -2.336 12.809 1.00 98.94 182 VAL A N 1
ATOM 1407 C CA . VAL A 1 182 ? -4.875 -3.709 12.375 1.00 98.94 182 VAL A CA 1
ATOM 1408 C C . VAL A 1 182 ? -3.902 -4.636 13.098 1.00 98.94 182 VAL A C 1
ATOM 1410 O O . VAL A 1 182 ? -2.689 -4.526 12.931 1.00 98.94 182 VAL A O 1
ATOM 1413 N N . GLY A 1 183 ? -4.417 -5.556 13.911 1.00 98.75 183 GLY A N 1
ATOM 1414 C CA . GLY A 1 183 ? -3.611 -6.534 14.638 1.00 98.75 183 GLY A CA 1
ATOM 1415 C C . GLY A 1 183 ? -2.817 -7.449 13.700 1.00 98.75 183 GLY A C 1
ATOM 1416 O O . GLY A 1 183 ? -3.254 -7.749 12.589 1.00 98.75 183 GLY A O 1
ATOM 1417 N N . ALA A 1 184 ? -1.653 -7.918 14.151 1.00 98.75 184 ALA A N 1
ATOM 1418 C CA . ALA A 1 184 ? -0.797 -8.815 13.373 1.00 98.75 184 ALA A CA 1
ATOM 1419 C C . ALA A 1 184 ? -1.534 -10.095 12.926 1.00 98.75 184 ALA A C 1
ATOM 1421 O O . ALA A 1 184 ? -2.370 -10.624 13.656 1.00 98.75 184 ALA A O 1
ATOM 1422 N N . GLY A 1 185 ? -1.212 -10.592 11.728 1.00 98.56 185 GLY A N 1
ATOM 1423 C CA . GLY A 1 185 ? -1.811 -11.805 11.153 1.00 98.56 185 GLY A CA 1
ATOM 1424 C C . GLY A 1 185 ? -3.266 -11.664 10.688 1.00 98.56 185 GLY A C 1
ATOM 1425 O O . GLY A 1 185 ? -3.905 -12.669 10.374 1.00 98.56 185 GLY A O 1
ATOM 1426 N N . SER A 1 186 ? -3.817 -10.448 10.669 1.00 98.88 186 SER A N 1
ATOM 1427 C CA . SER A 1 186 ? -5.220 -10.234 10.303 1.00 98.88 186 SER A CA 1
ATOM 1428 C C . SER A 1 186 ? -5.449 -10.263 8.795 1.00 98.88 186 SER A C 1
ATOM 1430 O O . SER A 1 186 ? -4.605 -9.804 8.028 1.00 98.88 186 SER A O 1
ATOM 1432 N N . VAL A 1 187 ? -6.632 -10.722 8.380 1.00 98.94 187 VAL A N 1
ATOM 1433 C CA . VAL A 1 187 ? -7.096 -10.665 6.984 1.00 98.94 187 VAL A CA 1
ATOM 1434 C C . VAL A 1 187 ? -8.260 -9.687 6.893 1.00 98.94 187 VAL A C 1
ATOM 1436 O O . VAL A 1 187 ? -9.383 -9.988 7.302 1.00 98.94 187 VAL A O 1
ATOM 1439 N N . VAL A 1 188 ? -7.988 -8.489 6.387 1.00 98.88 188 VAL A N 1
ATOM 1440 C CA . VAL A 1 188 ? -8.955 -7.396 6.281 1.00 98.88 188 VAL A CA 1
ATOM 1441 C C . VAL A 1 188 ? -9.765 -7.565 4.999 1.00 98.88 188 VAL A C 1
ATOM 1443 O O . VAL A 1 188 ? -9.286 -7.302 3.898 1.00 98.88 188 VAL A O 1
ATOM 1446 N N . THR A 1 189 ? -11.001 -8.037 5.158 1.00 98.69 189 THR A N 1
ATOM 1447 C CA . THR A 1 189 ? -11.936 -8.341 4.059 1.00 98.69 189 THR A CA 1
ATOM 1448 C C . THR A 1 189 ? -12.998 -7.261 3.834 1.00 98.69 189 THR A C 1
ATOM 1450 O O . THR A 1 189 ? -13.814 -7.396 2.929 1.00 98.69 189 THR A O 1
ATOM 1453 N N . LYS A 1 190 ? -13.085 -6.264 4.721 1.00 98.75 190 LYS A N 1
ATOM 1454 C CA . LYS A 1 190 ? -14.107 -5.206 4.735 1.00 98.75 190 LYS A CA 1
ATOM 1455 C C . LYS A 1 190 ? -13.492 -3.912 5.255 1.00 98.75 190 LYS A C 1
ATOM 1457 O O . LYS A 1 190 ? -12.479 -3.965 5.952 1.00 98.75 190 LYS A O 1
ATOM 1462 N N . ASP A 1 191 ? -14.141 -2.792 4.958 1.00 98.88 191 ASP A N 1
ATOM 1463 C CA . ASP A 1 191 ? -13.721 -1.479 5.437 1.00 98.88 191 ASP A CA 1
ATOM 1464 C C . ASP A 1 191 ? -13.622 -1.419 6.964 1.00 98.88 191 ASP A C 1
ATOM 1466 O O . ASP A 1 191 ? -14.426 -2.007 7.694 1.00 98.88 191 ASP A O 1
ATOM 1470 N N . VAL A 1 192 ? -12.624 -0.677 7.439 1.00 98.81 192 VAL A N 1
ATOM 1471 C CA . VAL A 1 192 ? -12.381 -0.408 8.856 1.00 98.81 192 VAL A CA 1
ATOM 1472 C C . VAL A 1 192 ? -12.744 1.050 9.130 1.00 98.81 192 VAL A C 1
ATOM 1474 O O . VAL A 1 192 ? -12.159 1.937 8.505 1.00 98.81 192 VAL A O 1
ATOM 1477 N N . PRO A 1 193 ? -13.676 1.343 10.052 1.00 98.56 193 PRO A N 1
ATOM 1478 C CA . PRO A 1 193 ? -13.995 2.724 10.395 1.00 98.56 193 PRO A CA 1
ATOM 1479 C C . PRO A 1 193 ? -12.792 3.433 11.045 1.00 98.56 193 PRO A C 1
ATOM 1481 O O . PRO A 1 193 ? -11.991 2.770 11.703 1.00 98.56 193 PRO A O 1
AT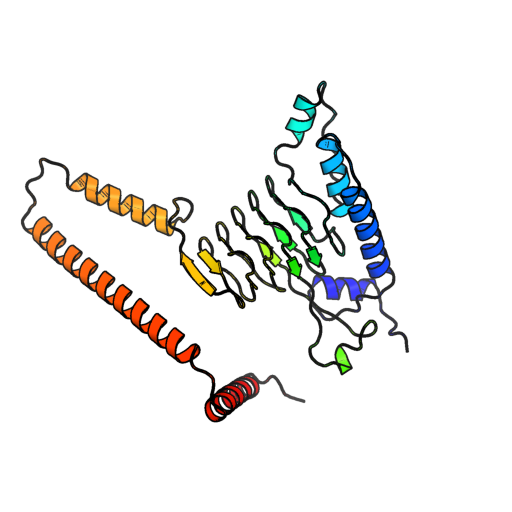OM 1484 N N . PRO A 1 194 ? -12.664 4.769 10.926 1.00 98.69 194 PRO A N 1
ATOM 1485 C CA . PRO A 1 194 ? -11.583 5.529 11.556 1.00 98.69 194 PRO A CA 1
ATOM 1486 C C . PRO A 1 194 ? -11.446 5.267 13.055 1.00 98.69 194 PRO A C 1
ATOM 1488 O O . PRO A 1 194 ? -12.452 5.104 13.746 1.00 98.69 194 PRO A O 1
ATOM 1491 N N . PHE A 1 195 ? -10.216 5.298 13.564 1.00 98.56 195 PHE A N 1
ATOM 1492 C CA . PHE A 1 195 ? -9.898 5.136 14.984 1.00 98.56 195 PHE A CA 1
ATOM 1493 C C . PHE A 1 195 ? -10.406 3.824 15.589 1.00 98.56 195 PHE A C 1
ATOM 1495 O O . PHE A 1 195 ? -10.828 3.802 16.742 1.00 98.56 195 PHE A O 1
ATOM 1502 N N . HIS A 1 196 ? -10.392 2.723 14.838 1.00 98.62 196 HIS A N 1
ATOM 1503 C CA . HIS A 1 196 ? -10.755 1.410 15.374 1.00 98.62 196 HIS A CA 1
ATOM 1504 C C . HIS A 1 196 ? -9.557 0.472 15.438 1.00 98.62 196 HIS A C 1
ATOM 1506 O O . HIS A 1 196 ? -8.634 0.538 14.629 1.00 98.62 196 HIS A O 1
ATOM 1512 N N . VAL A 1 197 ? -9.591 -0.432 16.413 1.00 98.88 197 VAL A N 1
ATOM 1513 C CA . VAL A 1 197 ? -8.715 -1.600 16.450 1.00 98.88 197 VAL A CA 1
ATOM 1514 C C . VAL A 1 197 ? -9.475 -2.769 15.846 1.00 98.88 197 VAL A C 1
ATOM 1516 O O . VAL A 1 197 ? -10.556 -3.111 16.329 1.00 98.88 197 VAL A O 1
ATOM 1519 N N . VAL A 1 198 ? -8.905 -3.399 14.823 1.00 98.88 198 VAL A N 1
ATOM 1520 C CA . VAL A 1 198 ? -9.422 -4.641 14.241 1.00 98.88 198 VAL A CA 1
ATOM 1521 C C . VAL A 1 198 ? -8.386 -5.750 14.346 1.00 98.88 198 VAL A C 1
ATOM 1523 O O . VAL A 1 198 ? -7.188 -5.484 14.260 1.00 98.88 198 VAL A O 1
ATOM 1526 N N . ALA A 1 199 ? -8.817 -6.998 14.501 1.00 98.75 199 ALA A N 1
ATOM 1527 C CA . ALA A 1 199 ? -7.925 -8.148 14.375 1.00 98.75 199 ALA A CA 1
ATOM 1528 C C . ALA A 1 199 ? -8.663 -9.415 13.922 1.00 98.75 199 ALA A C 1
ATOM 1530 O O . ALA A 1 199 ? -9.888 -9.489 14.010 1.00 98.75 199 ALA A O 1
ATOM 1531 N N . GLY A 1 200 ? -7.910 -10.418 13.466 1.00 98.50 200 GLY A N 1
ATOM 1532 C CA . GLY A 1 200 ? -8.409 -11.766 13.178 1.00 98.50 200 GLY A CA 1
ATOM 1533 C C . GLY A 1 200 ? -8.493 -12.112 11.690 1.00 98.50 200 GLY A C 1
ATOM 1534 O O . GLY A 1 200 ? -8.197 -11.297 10.814 1.00 98.50 200 GLY A O 1
ATOM 1535 N N . ASN A 1 201 ? -8.897 -13.350 11.404 1.00 98.25 201 ASN A N 1
ATOM 1536 C CA . ASN A 1 201 ? -9.123 -13.857 10.053 1.00 98.25 201 ASN A CA 1
ATOM 1537 C C . ASN A 1 201 ? -10.531 -14.490 9.959 1.00 98.25 201 ASN A C 1
ATOM 1539 O O . ASN A 1 201 ? -10.712 -15.611 10.433 1.00 98.25 201 ASN A O 1
ATOM 1543 N N . PRO A 1 202 ? -11.525 -13.785 9.387 1.00 98.44 202 PRO A N 1
ATOM 1544 C CA . PRO A 1 202 ? -11.416 -12.432 8.847 1.00 98.44 202 PRO A CA 1
ATOM 1545 C C . PRO A 1 202 ? -11.402 -11.386 9.972 1.00 98.44 202 PRO A C 1
ATOM 1547 O O . PRO A 1 202 ? -11.933 -11.630 11.055 1.00 98.44 202 PRO A O 1
ATOM 1550 N N . ALA A 1 203 ? -10.820 -10.215 9.717 1.00 98.62 203 ALA A N 1
ATOM 1551 C CA . ALA A 1 203 ? -10.674 -9.166 10.721 1.00 98.62 203 ALA A CA 1
ATOM 1552 C C . ALA A 1 203 ? -12.040 -8.690 11.241 1.00 98.62 203 ALA A C 1
ATOM 1554 O O . ALA A 1 203 ? -13.010 -8.573 10.482 1.00 98.62 203 ALA A O 1
ATOM 1555 N N . ARG A 1 204 ? -12.124 -8.427 12.545 1.00 98.62 204 ARG A N 1
ATOM 1556 C CA . ARG A 1 204 ? -13.303 -7.886 13.232 1.00 98.62 204 ARG A CA 1
ATOM 1557 C C . ARG A 1 204 ? -12.902 -6.712 14.105 1.00 98.62 204 ARG A C 1
ATOM 1559 O O . ARG A 1 204 ? -11.780 -6.673 14.605 1.00 98.62 204 ARG A O 1
ATOM 1566 N N . VAL A 1 205 ? -13.823 -5.767 14.269 1.00 98.62 205 VAL A N 1
ATOM 1567 C CA . VAL A 1 205 ? -13.669 -4.664 15.221 1.00 98.62 205 VAL A CA 1
ATOM 1568 C C . VAL A 1 205 ? -13.580 -5.243 16.625 1.00 98.62 205 VAL A C 1
ATOM 1570 O O . VAL A 1 205 ? -14.420 -6.040 17.018 1.00 98.62 205 VAL A O 1
ATOM 1573 N N . LEU A 1 206 ? -12.540 -4.846 17.353 1.00 98.44 206 LEU A N 1
ATOM 1574 C CA . LEU A 1 206 ? -12.364 -5.179 18.763 1.00 98.44 206 LEU A CA 1
ATOM 1575 C C . LEU A 1 206 ? -12.829 -4.032 19.655 1.00 98.44 206 LEU A C 1
ATOM 1577 O O . LEU A 1 206 ? -13.461 -4.255 20.677 1.00 98.44 206 LEU A O 1
ATOM 1581 N N . ARG A 1 207 ? -12.468 -2.797 19.289 1.00 98.00 207 ARG A N 1
ATOM 1582 C CA . ARG A 1 207 ? -12.853 -1.581 20.015 1.00 98.00 207 ARG A CA 1
ATOM 1583 C C . ARG A 1 207 ? -12.569 -0.325 19.203 1.00 98.00 207 ARG A C 1
ATOM 1585 O O . ARG A 1 207 ? -11.721 -0.334 18.308 1.00 98.00 207 ARG A O 1
ATOM 1592 N N . LYS A 1 208 ? -13.199 0.779 19.600 1.00 98.00 208 LYS A N 1
ATOM 1593 C CA . LYS A 1 208 ? -12.798 2.133 19.203 1.00 98.00 208 LYS A CA 1
ATOM 1594 C C . LYS A 1 208 ? -11.579 2.596 20.025 1.00 98.00 208 LYS A C 1
ATOM 1596 O O . LYS A 1 208 ? -11.347 2.137 21.148 1.00 98.00 208 LYS A O 1
ATOM 1601 N N . ILE A 1 209 ? -10.750 3.454 19.443 1.00 97.31 209 ILE A N 1
ATOM 1602 C CA . ILE A 1 209 ? -9.578 4.068 20.066 1.00 97.31 209 ILE A CA 1
ATOM 1603 C C . ILE A 1 209 ? -10.002 5.410 20.655 1.00 97.31 209 ILE A C 1
ATOM 1605 O O . ILE A 1 209 ? -10.494 6.287 19.951 1.00 97.31 209 ILE A O 1
ATOM 1609 N N . ASP A 1 210 ? -9.750 5.579 21.945 1.00 96.44 210 ASP A N 1
ATOM 1610 C CA . ASP A 1 210 ? -9.924 6.846 22.640 1.00 96.44 210 ASP A CA 1
ATOM 1611 C C . ASP A 1 210 ? -8.728 7.765 22.355 1.00 96.44 210 ASP A C 1
ATOM 1613 O O . ASP A 1 210 ? -7.624 7.552 22.859 1.00 96.44 210 ASP A O 1
ATOM 1617 N N . THR A 1 211 ? -8.928 8.780 21.512 1.00 95.50 211 THR A N 1
ATOM 1618 C CA . THR A 1 211 ? -7.874 9.714 21.093 1.00 95.50 211 THR A CA 1
ATOM 1619 C C . THR A 1 211 ? -8.423 11.115 20.857 1.00 95.50 211 THR A C 1
ATOM 1621 O O . THR A 1 211 ? -9.507 11.285 20.314 1.00 95.50 211 THR A O 1
ATOM 1624 N N . MET A 1 212 ? -7.646 12.146 21.200 1.00 96.19 212 MET A N 1
ATOM 1625 C CA . MET A 1 212 ? -7.998 13.545 20.904 1.00 96.19 212 MET A CA 1
ATOM 1626 C C . MET A 1 212 ? -8.002 13.862 19.400 1.00 96.19 212 MET A C 1
ATOM 1628 O O . MET A 1 212 ? -8.463 14.928 19.003 1.00 96.19 212 MET A O 1
ATOM 1632 N N . MET A 1 213 ? -7.492 12.951 18.564 1.00 94.19 213 MET A N 1
ATOM 1633 C CA . MET A 1 213 ? -7.575 13.051 17.104 1.00 94.19 213 MET A CA 1
ATOM 1634 C C . MET A 1 213 ? -8.969 12.711 16.563 1.00 94.19 213 MET A C 1
ATOM 1636 O O . MET A 1 213 ? -9.279 13.089 15.431 1.00 94.19 213 MET A O 1
ATOM 1640 N N . ASP A 1 214 ? -9.789 12.009 17.351 1.00 95.81 214 ASP A N 1
ATOM 1641 C CA . ASP A 1 214 ? -11.189 11.737 17.049 1.00 95.81 214 ASP A CA 1
ATOM 1642 C C . ASP A 1 214 ? -12.049 12.915 17.543 1.00 95.81 214 ASP A C 1
ATOM 1644 O O . ASP A 1 214 ? -12.115 13.148 18.757 1.00 95.81 214 ASP A O 1
ATOM 1648 N N . PRO A 1 215 ? -12.727 13.658 16.644 1.00 92.88 215 PRO A N 1
ATOM 1649 C CA . PRO A 1 215 ? -13.577 14.781 17.028 1.00 92.88 215 PRO A CA 1
ATOM 1650 C C . PRO A 1 215 ? -14.666 14.401 18.036 1.00 92.88 215 PRO A C 1
ATOM 1652 O O . PRO A 1 215 ? -14.981 15.196 18.921 1.00 92.88 215 PRO A O 1
ATOM 1655 N N . GLU A 1 216 ? -15.219 13.187 17.942 1.00 92.94 216 GLU A N 1
ATOM 1656 C CA . GLU A 1 216 ? -16.258 12.724 18.866 1.00 92.94 216 GLU A CA 1
ATOM 1657 C C . GLU A 1 216 ? -15.691 12.532 20.274 1.00 92.94 216 GLU A C 1
ATOM 1659 O O . GLU A 1 216 ? -16.264 13.008 21.257 1.00 92.94 216 GLU A O 1
ATOM 1664 N N . TYR A 1 217 ? -14.535 11.874 20.387 1.00 93.69 217 TYR A N 1
ATOM 1665 C CA . TYR A 1 217 ? -13.857 11.698 21.667 1.00 93.69 217 TYR A CA 1
ATOM 1666 C C . TYR A 1 217 ? -13.423 13.042 22.270 1.00 93.69 217 TYR A C 1
ATOM 1668 O O . TYR A 1 217 ? -13.656 13.288 23.458 1.00 93.69 217 TYR A O 1
ATOM 1676 N N . ALA A 1 218 ? -12.846 13.931 21.455 1.00 94.38 218 ALA A N 1
ATOM 1677 C CA . ALA A 1 218 ? -12.414 15.258 21.882 1.00 94.38 218 ALA A CA 1
ATOM 1678 C C . ALA A 1 218 ? -13.584 16.094 22.427 1.00 94.38 218 ALA A C 1
ATOM 1680 O O . ALA A 1 218 ? -13.472 16.674 23.511 1.00 94.38 218 ALA A O 1
ATOM 1681 N N . ALA A 1 219 ? -14.729 16.095 21.735 1.00 93.94 219 ALA A N 1
ATOM 1682 C CA . ALA A 1 219 ? -15.931 16.800 22.173 1.00 93.94 219 ALA A CA 1
ATOM 1683 C C . ALA A 1 219 ? -16.457 16.265 23.515 1.00 93.94 219 ALA A C 1
ATOM 1685 O O . ALA A 1 219 ? -16.726 17.054 24.425 1.00 93.94 219 ALA A O 1
ATOM 1686 N N . ARG A 1 220 ? -16.528 14.935 23.688 1.00 95.00 220 ARG A N 1
ATOM 1687 C CA . ARG A 1 220 ? -16.930 14.316 24.967 1.00 95.00 220 ARG A CA 1
ATOM 1688 C C . ARG A 1 220 ? -16.000 14.721 26.110 1.00 95.00 220 ARG A C 1
ATOM 1690 O O . ARG A 1 220 ? -16.472 15.074 27.190 1.00 95.00 220 ARG A O 1
ATOM 1697 N N . LYS A 1 221 ? -14.680 14.720 25.885 1.00 93.19 221 LYS A N 1
ATOM 1698 C CA . LYS A 1 221 ? -13.703 15.139 26.904 1.00 93.19 221 LYS A CA 1
ATOM 1699 C C . LYS A 1 221 ? -13.814 16.617 27.256 1.00 93.19 221 LYS A C 1
ATOM 1701 O O . LYS A 1 221 ? -13.722 16.957 28.434 1.00 93.19 221 LYS A O 1
ATOM 1706 N N . GLN A 1 222 ? -14.061 17.482 26.277 1.00 91.12 222 GLN A N 1
ATOM 1707 C CA . GLN A 1 222 ? -14.266 18.908 26.522 1.00 91.12 222 GLN A CA 1
ATOM 1708 C C . GLN A 1 222 ? -15.539 19.171 27.341 1.00 91.12 222 GLN A C 1
ATOM 1710 O O . GLN A 1 222 ? -15.508 19.973 28.273 1.00 91.12 222 GLN A O 1
ATOM 1715 N N . GLN A 1 223 ? -16.634 18.462 27.049 1.00 90.81 223 GLN A N 1
ATOM 1716 C CA . GLN A 1 223 ? -17.881 18.549 27.818 1.00 90.81 223 GLN A CA 1
ATOM 1717 C C . GLN A 1 223 ? -17.697 18.073 29.265 1.00 90.81 223 GLN A C 1
ATOM 1719 O O . GLN A 1 223 ? -18.107 18.766 30.193 1.00 90.81 223 GLN A O 1
ATOM 1724 N N . GLN A 1 224 ? -17.020 16.938 29.471 1.00 90.44 224 GLN A N 1
ATOM 1725 C CA . GLN A 1 224 ? -16.708 16.419 30.809 1.00 90.44 224 GLN A CA 1
ATOM 1726 C C . GLN A 1 224 ? -15.833 17.389 31.615 1.00 90.44 224 GLN A C 1
ATOM 1728 O O . GLN A 1 224 ? -16.093 17.625 32.793 1.00 90.44 224 GLN A O 1
ATOM 1733 N N . ALA A 1 225 ? -14.820 17.988 30.983 1.00 87.75 225 ALA A N 1
ATOM 1734 C CA . ALA A 1 225 ? -13.959 18.974 31.631 1.00 87.75 225 ALA A CA 1
ATOM 1735 C C . ALA A 1 225 ? -14.723 20.255 32.007 1.00 87.75 225 ALA A C 1
ATOM 1737 O O . ALA A 1 225 ? -14.538 20.777 33.106 1.00 87.75 225 ALA A O 1
ATOM 1738 N N . ALA A 1 226 ? -15.611 20.737 31.130 1.00 85.50 226 ALA A N 1
ATOM 1739 C CA . ALA A 1 226 ? -16.465 21.890 31.409 1.00 85.50 226 ALA A CA 1
ATOM 1740 C C . ALA A 1 226 ? -17.445 21.614 32.564 1.00 85.50 226 ALA A C 1
ATOM 1742 O O . ALA A 1 226 ? -17.612 22.459 33.443 1.00 85.50 226 ALA A O 1
ATOM 1743 N N . ALA A 1 227 ? -18.040 20.418 32.606 1.00 82.69 227 ALA A N 1
ATOM 1744 C CA . ALA A 1 227 ? -18.911 19.999 33.701 1.00 82.69 227 ALA A CA 1
ATOM 1745 C C . ALA A 1 227 ? -18.152 19.927 35.039 1.00 82.69 227 ALA A C 1
ATOM 1747 O O . ALA A 1 227 ? -18.617 20.474 36.035 1.00 82.69 227 ALA A O 1
ATOM 1748 N N . ALA A 1 228 ? -16.948 19.344 35.052 1.00 77.25 228 ALA A N 1
ATOM 1749 C CA . ALA A 1 228 ? -16.119 19.255 36.254 1.00 77.25 228 ALA A CA 1
ATOM 1750 C C . ALA A 1 228 ? -15.656 20.635 36.766 1.00 77.25 228 ALA A C 1
ATOM 1752 O O . ALA A 1 228 ? -15.631 20.874 37.976 1.00 77.25 228 ALA A O 1
ATOM 1753 N N . ALA A 1 229 ? -15.338 21.569 35.862 1.00 73.69 229 ALA A N 1
ATOM 1754 C CA . ALA A 1 229 ? -14.951 22.936 36.215 1.00 73.69 229 ALA A CA 1
ATOM 1755 C C . ALA A 1 229 ? -16.092 23.725 36.883 1.00 73.69 229 ALA A C 1
ATOM 1757 O O . ALA A 1 229 ? -15.839 24.516 37.792 1.00 73.69 229 ALA A O 1
ATOM 1758 N N . ASN A 1 230 ? -17.345 23.458 36.502 1.00 62.53 230 ASN A N 1
ATOM 1759 C CA . ASN A 1 230 ? -18.525 24.057 37.130 1.00 62.53 230 ASN A CA 1
ATOM 1760 C C . ASN A 1 230 ? -18.854 23.465 38.518 1.00 62.53 230 ASN A C 1
ATOM 1762 O O . ASN A 1 230 ? -19.691 24.018 39.224 1.00 62.53 230 ASN A O 1
ATOM 1766 N N . THR A 1 231 ? -18.177 22.388 38.940 1.00 61.28 231 THR A N 1
ATOM 1767 C CA . THR A 1 231 ? -18.380 21.717 40.245 1.00 61.28 231 THR A CA 1
ATOM 1768 C C . THR A 1 231 ? -17.265 21.969 41.283 1.00 61.28 231 THR A C 1
ATOM 1770 O O . THR A 1 231 ? -17.205 21.290 42.307 1.00 61.28 231 THR A O 1
ATOM 1773 N N . GLY A 1 232 ? -16.367 22.940 41.049 1.00 47.53 232 GLY A N 1
ATOM 1774 C CA . GLY A 1 232 ? -15.240 23.284 41.941 1.00 47.53 232 GLY A CA 1
ATOM 1775 C C . GLY A 1 232 ? -15.622 23.942 43.291 1.00 47.53 232 GLY A C 1
ATOM 1776 O O . GLY A 1 232 ? -16.730 24.456 43.449 1.00 47.53 232 GLY A O 1
ATOM 1777 N N . PRO A 1 233 ? -14.712 23.943 44.292 1.00 48.53 233 PRO A N 1
ATOM 1778 C CA . PRO A 1 233 ? -15.038 23.965 45.722 1.00 48.53 233 PRO A CA 1
ATOM 1779 C C . PRO A 1 233 ? -15.457 25.359 46.208 1.00 48.53 233 PRO A C 1
ATOM 1781 O O . PRO A 1 233 ? -14.627 26.176 46.598 1.00 48.53 233 PRO A O 1
ATOM 1784 N N . GLY A 1 234 ? -16.757 25.638 46.194 1.00 49.25 234 GLY A N 1
ATOM 1785 C CA . GLY A 1 234 ? -17.302 26.889 46.731 1.00 49.25 234 GLY A CA 1
ATOM 1786 C C . GLY A 1 234 ? -18.736 27.203 46.317 1.00 49.25 234 GLY A C 1
ATOM 1787 O O . GLY A 1 234 ? -19.383 28.018 46.970 1.00 49.25 234 GLY A O 1
ATOM 1788 N N . GLY A 1 235 ? -19.265 26.550 45.279 1.00 45.97 235 GLY A N 1
ATOM 1789 C CA . GLY A 1 235 ? -20.688 26.627 44.960 1.00 45.97 235 GLY A CA 1
ATOM 1790 C C . GLY A 1 235 ? -21.486 25.730 45.902 1.00 45.97 235 GLY A C 1
ATOM 1791 O O . GLY A 1 235 ? -21.298 24.516 45.889 1.00 45.97 235 GLY A O 1
ATOM 1792 N N . MET A 1 236 ? -22.374 26.298 46.724 1.00 49.97 236 MET A N 1
ATOM 1793 C CA . MET A 1 236 ? -23.454 25.500 47.310 1.00 49.97 236 MET A CA 1
ATOM 1794 C C . MET A 1 236 ? -24.215 24.863 46.147 1.00 49.97 236 MET A C 1
ATOM 1796 O O . MET A 1 236 ? -24.818 25.592 45.362 1.00 49.97 236 MET A O 1
ATOM 1800 N N . MET A 1 237 ? -24.155 23.532 46.023 1.00 53.91 237 MET A N 1
ATOM 1801 C CA . MET A 1 237 ? -24.998 22.807 45.075 1.00 53.91 237 MET A CA 1
ATOM 1802 C C . MET A 1 237 ? -26.442 23.207 45.354 1.00 53.91 237 MET A C 1
ATOM 1804 O O . MET A 1 237 ? -26.923 23.074 46.485 1.00 53.91 237 MET A O 1
ATOM 1808 N N . THR A 1 238 ? -27.122 23.736 44.345 1.00 61.38 238 THR A N 1
ATOM 1809 C CA . THR A 1 238 ? -28.551 23.990 44.472 1.00 61.38 238 THR A CA 1
ATOM 1810 C C . THR A 1 238 ? -29.277 22.643 44.543 1.00 61.38 238 THR A C 1
ATOM 1812 O O . THR A 1 238 ? -28.765 21.613 44.099 1.00 61.38 238 THR A O 1
ATOM 1815 N N . ALA A 1 239 ? -30.483 22.612 45.113 1.00 54.66 239 ALA A N 1
ATOM 1816 C CA . ALA A 1 239 ? -31.284 21.385 45.132 1.00 54.66 239 ALA A CA 1
ATOM 1817 C C . ALA A 1 239 ? -31.570 20.858 43.707 1.00 54.66 239 ALA A C 1
ATOM 1819 O O . ALA A 1 239 ? -31.716 19.651 43.522 1.00 54.66 239 ALA A O 1
ATOM 1820 N N . GLU A 1 240 ? -31.589 21.745 42.704 1.00 54.12 240 GLU A N 1
ATOM 1821 C CA . GLU A 1 240 ? -31.675 21.383 41.286 1.00 54.12 240 GLU A CA 1
ATOM 1822 C C . GLU A 1 240 ? -30.391 20.734 40.762 1.00 54.12 240 GLU A C 1
ATOM 1824 O O . GLU A 1 240 ? -30.498 19.758 40.024 1.00 54.12 240 GLU A O 1
ATOM 1829 N N . ASP A 1 241 ? -29.205 21.190 41.180 1.00 51.38 241 ASP A N 1
ATOM 1830 C CA . ASP A 1 241 ? -27.923 20.573 40.796 1.00 51.38 241 ASP A CA 1
ATOM 1831 C C . ASP A 1 241 ? -27.780 19.162 41.380 1.00 51.38 241 ASP A C 1
ATOM 1833 O O . ASP A 1 241 ? -27.297 18.250 40.710 1.00 51.38 241 ASP A O 1
ATOM 1837 N N . VAL A 1 242 ? -28.250 18.953 42.616 1.00 57.28 242 VAL A N 1
ATOM 1838 C CA . VAL A 1 242 ? -28.278 17.622 43.245 1.00 57.28 242 VAL A CA 1
ATOM 1839 C C . VAL A 1 242 ? -29.270 16.711 42.526 1.00 57.28 242 VAL A C 1
ATOM 1841 O O . VAL A 1 242 ? -28.943 15.562 42.235 1.00 57.28 242 VAL A O 1
ATOM 1844 N N . LEU A 1 243 ? -30.463 17.213 42.191 1.00 57.56 243 LEU A N 1
ATOM 1845 C CA . LEU A 1 243 ? -31.474 16.431 41.480 1.00 57.56 243 LEU A CA 1
ATOM 1846 C C . LEU A 1 243 ? -31.021 16.077 40.053 1.00 57.56 243 LEU A C 1
ATOM 1848 O O . LEU A 1 243 ? -31.162 14.923 39.650 1.00 57.56 243 LEU A O 1
ATOM 1852 N N . HIS A 1 244 ? -30.408 17.019 39.328 1.00 57.72 244 HIS A N 1
ATOM 1853 C CA . HIS A 1 244 ? -29.791 16.756 38.025 1.00 57.72 244 HIS A CA 1
ATOM 1854 C C . HIS A 1 244 ? -28.620 15.782 38.138 1.00 57.72 244 HIS A C 1
ATOM 1856 O O . HIS A 1 244 ? -28.503 14.893 37.303 1.00 57.72 244 HIS A O 1
ATOM 1862 N N . GLY A 1 245 ? -27.781 15.890 39.172 1.00 57.66 245 GLY A N 1
ATOM 1863 C CA . GLY A 1 245 ? -26.692 14.946 39.425 1.00 57.66 245 GLY A CA 1
ATOM 1864 C C . GLY A 1 245 ? -27.195 13.527 39.706 1.00 57.66 245 GLY A C 1
ATOM 1865 O O . GLY A 1 245 ? -26.641 12.565 39.184 1.00 57.66 245 GLY A O 1
ATOM 1866 N N . MET A 1 246 ? -28.287 13.382 40.462 1.00 57.94 246 MET A N 1
ATOM 1867 C CA . MET A 1 246 ? -28.927 12.084 40.715 1.00 57.94 246 MET A CA 1
ATOM 1868 C C . MET A 1 246 ? -29.573 11.503 39.450 1.00 57.94 246 MET A C 1
ATOM 1870 O O . MET A 1 246 ? -29.490 10.298 39.224 1.00 57.94 246 MET A O 1
ATOM 1874 N N . GLN A 1 247 ? -30.178 12.344 38.609 1.00 60.81 247 GLN A N 1
ATOM 1875 C CA . GLN A 1 247 ? -30.755 11.932 37.325 1.00 60.81 247 GLN A CA 1
ATOM 1876 C C . GLN A 1 247 ? -29.677 11.571 36.295 1.00 60.81 247 GLN A C 1
ATOM 1878 O O . GLN A 1 247 ? -29.806 10.558 35.615 1.00 60.81 247 GLN A O 1
ATOM 1883 N N . ALA A 1 248 ? -28.594 12.348 36.216 1.00 55.59 248 ALA A N 1
ATOM 1884 C CA . ALA A 1 248 ? -27.451 12.078 35.350 1.00 55.59 248 ALA A CA 1
ATOM 1885 C C . ALA A 1 248 ? -26.712 10.810 35.787 1.00 55.59 248 ALA A C 1
ATOM 1887 O O . ALA A 1 248 ? -26.396 9.977 34.946 1.00 55.59 248 ALA A O 1
ATOM 1888 N N . HIS A 1 249 ? -26.516 10.608 37.094 1.00 60.12 249 HIS A N 1
ATOM 1889 C CA . HIS A 1 249 ? -25.936 9.370 37.607 1.00 60.12 249 HIS A CA 1
ATOM 1890 C C . HIS A 1 249 ? -26.852 8.166 37.349 1.00 60.12 249 HIS A C 1
ATOM 1892 O O . HIS A 1 249 ? -26.369 7.108 36.961 1.00 60.12 249 HIS A O 1
ATOM 1898 N N . GLY A 1 250 ? -28.173 8.333 37.477 1.00 61.06 250 GLY A N 1
ATOM 1899 C CA . GLY A 1 250 ? -29.149 7.319 37.072 1.00 61.06 250 GLY A CA 1
ATOM 1900 C C . GLY A 1 250 ? -29.047 6.965 35.585 1.00 61.06 250 GLY A C 1
ATOM 1901 O O . GLY A 1 250 ? -28.986 5.788 35.244 1.00 61.06 250 GLY A O 1
ATOM 1902 N N . ALA A 1 251 ? -28.933 7.969 34.712 1.00 60.38 251 ALA A N 1
ATOM 1903 C CA . ALA A 1 251 ? -28.772 7.774 33.271 1.00 60.38 251 ALA A CA 1
ATOM 1904 C C . ALA A 1 251 ? -27.412 7.153 32.897 1.00 60.38 251 ALA A C 1
ATOM 1906 O O . ALA A 1 251 ? -27.339 6.347 31.973 1.00 60.38 251 ALA A O 1
ATOM 1907 N N . GLU A 1 252 ? -26.332 7.486 33.610 1.00 61.38 252 GLU A N 1
ATOM 1908 C CA . GLU A 1 252 ? -25.014 6.864 33.430 1.00 61.38 252 GLU A CA 1
ATOM 1909 C C . GLU A 1 252 ? -25.002 5.403 33.888 1.00 61.38 252 GLU A C 1
ATOM 1911 O O . GLU A 1 252 ? -24.410 4.558 33.217 1.00 61.38 252 GLU A O 1
ATOM 1916 N N . VAL A 1 253 ? -25.672 5.089 35.001 1.00 68.62 253 VAL A N 1
ATOM 1917 C CA . VAL A 1 253 ? -25.854 3.710 35.469 1.00 68.62 253 VAL A CA 1
ATOM 1918 C C . VAL A 1 253 ? -26.703 2.924 34.470 1.00 68.62 253 VAL A C 1
ATOM 1920 O O . VAL A 1 253 ? -26.302 1.828 34.088 1.00 68.62 253 VAL A O 1
ATOM 1923 N N . GLU A 1 254 ? -27.798 3.492 33.957 1.00 74.06 254 GLU A N 1
ATOM 1924 C CA . GLU A 1 254 ? -28.607 2.857 32.910 1.00 74.06 254 GLU A CA 1
ATOM 1925 C C . GLU A 1 254 ? -27.824 2.653 31.607 1.00 74.06 254 GLU A C 1
ATOM 1927 O O . GLU A 1 254 ? -27.883 1.567 31.034 1.00 74.06 254 GLU A O 1
ATOM 1932 N N . MET A 1 255 ? -27.052 3.643 31.144 1.00 67.75 255 MET A N 1
ATOM 1933 C CA . MET A 1 255 ? -26.211 3.490 29.950 1.00 67.75 255 MET A CA 1
ATOM 1934 C C . MET A 1 255 ? -25.125 2.433 30.147 1.00 67.75 255 MET A C 1
ATOM 1936 O O . MET A 1 255 ? -24.848 1.665 29.227 1.00 67.75 255 MET A O 1
ATOM 1940 N N . ARG A 1 256 ? -24.522 2.357 31.337 1.00 71.44 256 ARG A N 1
ATOM 1941 C CA . ARG A 1 256 ? -23.529 1.331 31.658 1.00 71.44 256 ARG A CA 1
ATOM 1942 C C . ARG A 1 256 ? -24.159 -0.058 31.721 1.00 71.44 256 ARG A C 1
ATOM 1944 O O . ARG A 1 256 ? -23.603 -0.988 31.153 1.00 71.44 256 ARG A O 1
ATOM 1951 N N . GLU A 1 257 ? -25.336 -0.196 32.326 1.00 78.56 257 GLU A N 1
ATOM 1952 C CA . GLU A 1 257 ? -26.083 -1.456 32.318 1.00 78.56 257 GLU A CA 1
ATOM 1953 C C . GLU A 1 257 ? -26.521 -1.859 30.903 1.00 78.56 257 GLU A C 1
ATOM 1955 O O . GLU A 1 257 ? -26.493 -3.041 30.568 1.00 78.56 257 GLU A O 1
ATOM 1960 N N . GLN A 1 258 ? -26.910 -0.904 30.053 1.00 73.94 258 GLN A N 1
ATOM 1961 C CA . GLN A 1 258 ? -27.236 -1.164 28.648 1.00 73.94 258 GLN A CA 1
ATOM 1962 C C . GLN A 1 258 ? -26.005 -1.596 27.849 1.00 73.94 258 GLN A C 1
ATOM 1964 O O . GLN A 1 258 ? -26.101 -2.547 27.077 1.00 73.94 258 GLN A O 1
ATOM 1969 N N . ALA A 1 259 ? -24.853 -0.956 28.064 1.00 74.81 259 ALA A N 1
ATOM 1970 C CA . ALA A 1 259 ? -23.591 -1.342 27.442 1.00 74.81 259 ALA A CA 1
ATOM 1971 C C . ALA A 1 259 ? -23.143 -2.740 27.898 1.00 74.81 259 ALA A C 1
ATOM 1973 O O . ALA A 1 259 ? -22.820 -3.574 27.060 1.00 74.81 259 ALA A O 1
ATOM 1974 N N . GLU A 1 260 ? -23.218 -3.042 29.198 1.00 80.62 260 GLU A N 1
ATOM 1975 C CA . GLU A 1 260 ? -22.897 -4.370 29.738 1.00 80.62 260 GLU A CA 1
ATOM 1976 C C . GLU A 1 260 ? -23.883 -5.446 29.237 1.00 80.62 260 GLU A C 1
ATOM 1978 O O . GLU A 1 260 ? -23.490 -6.589 29.003 1.00 80.62 260 GLU A O 1
ATOM 1983 N N . ARG A 1 261 ? -25.165 -5.108 29.025 1.00 80.62 261 ARG A N 1
ATOM 1984 C CA . ARG A 1 261 ? -26.146 -6.011 28.393 1.00 80.62 261 ARG A CA 1
ATOM 1985 C C . ARG A 1 261 ? -25.858 -6.229 26.909 1.00 80.62 261 ARG A C 1
ATOM 1987 O O . ARG A 1 261 ? -25.992 -7.360 26.452 1.00 80.62 261 ARG A O 1
ATOM 1994 N N . ALA A 1 262 ? -25.468 -5.185 26.179 1.00 76.50 262 ALA A N 1
ATOM 1995 C CA . ALA A 1 262 ? -25.088 -5.284 24.772 1.00 76.50 262 ALA A CA 1
ATOM 1996 C C . ALA A 1 262 ? -23.821 -6.133 24.601 1.00 76.50 262 ALA A C 1
ATOM 1998 O O . ALA A 1 262 ? -23.805 -7.030 23.768 1.00 76.50 262 ALA A O 1
ATOM 1999 N N . GLU A 1 263 ? -22.814 -5.937 25.454 1.00 79.56 263 GLU A N 1
ATOM 2000 C CA . GLU A 1 263 ? -21.576 -6.721 25.447 1.00 79.56 263 GLU A CA 1
ATOM 2001 C C . GLU A 1 263 ? -21.837 -8.198 25.791 1.00 79.56 263 GLU A C 1
ATOM 2003 O O . GLU A 1 263 ? -21.309 -9.090 25.131 1.00 79.56 263 GLU A O 1
ATOM 2008 N N . ARG A 1 264 ? -22.721 -8.487 26.760 1.00 82.25 264 ARG A N 1
ATOM 2009 C CA . ARG A 1 264 ? -23.153 -9.867 27.057 1.00 82.25 264 ARG A CA 1
ATOM 2010 C C . ARG A 1 264 ? -23.948 -10.501 25.916 1.00 82.25 264 ARG A C 1
ATOM 2012 O O . ARG A 1 264 ? -23.804 -11.698 25.686 1.00 82.25 264 ARG A O 1
ATOM 2019 N N . ALA A 1 265 ? -24.791 -9.733 25.225 1.00 78.88 265 ALA A N 1
ATOM 2020 C CA . ALA A 1 265 ? -25.531 -10.217 24.062 1.00 78.88 265 ALA A CA 1
ATOM 2021 C C . ALA A 1 265 ? -24.584 -10.524 22.892 1.00 78.88 265 ALA A C 1
ATOM 2023 O O . ALA A 1 265 ? -24.694 -11.583 22.283 1.00 78.88 265 ALA A O 1
ATOM 2024 N N . GLU A 1 266 ? -23.604 -9.657 22.642 1.00 77.25 266 GLU A N 1
ATOM 2025 C CA . GLU A 1 266 ? -22.596 -9.854 21.600 1.00 77.25 266 GLU A CA 1
ATOM 2026 C C . GLU A 1 266 ? -21.678 -11.047 21.915 1.00 77.25 266 GLU A C 1
ATOM 2028 O O . GLU A 1 266 ? -21.385 -11.852 21.033 1.00 77.25 266 GLU A O 1
ATOM 2033 N N . GLN A 1 267 ? -21.288 -11.236 23.181 1.00 75.69 267 GLN A N 1
ATOM 2034 C CA . GLN A 1 267 ? -20.557 -12.430 23.624 1.00 75.69 267 GLN A CA 1
ATOM 2035 C C . GLN A 1 267 ? -21.385 -13.711 23.459 1.00 75.69 267 GLN A C 1
ATOM 2037 O O . GLN A 1 267 ? -20.849 -14.717 22.999 1.00 75.69 267 GLN A O 1
ATOM 2042 N N . ALA A 1 268 ? -22.685 -13.680 23.769 1.00 77.56 268 ALA A N 1
ATOM 2043 C CA . ALA A 1 268 ? -23.574 -14.825 23.573 1.00 77.56 268 ALA A CA 1
ATOM 2044 C C . ALA A 1 268 ? -23.749 -15.175 22.082 1.00 77.56 268 ALA A C 1
ATOM 2046 O O . ALA A 1 268 ? -23.709 -16.351 21.722 1.00 77.56 268 ALA A O 1
ATOM 2047 N N . GLU A 1 269 ? -23.870 -14.176 21.200 1.00 74.94 269 GLU A N 1
ATOM 2048 C CA . GLU A 1 269 ? -23.896 -14.384 19.745 1.00 74.94 269 GLU A CA 1
ATOM 2049 C C . GLU A 1 269 ? -22.565 -14.945 19.222 1.00 74.94 269 GLU A C 1
ATOM 2051 O O . GLU A 1 269 ? -22.557 -15.837 18.370 1.00 74.94 269 GLU A O 1
ATOM 2056 N N . GLN A 1 270 ? -21.430 -14.470 19.743 1.00 72.19 270 GLN A N 1
ATOM 2057 C CA . GLN A 1 270 ? -20.103 -14.983 19.390 1.00 72.19 270 GLN A CA 1
ATOM 2058 C C . GLN A 1 270 ? -19.891 -16.424 19.877 1.00 72.19 270 GLN A C 1
ATOM 2060 O O . GLN A 1 270 ? -19.343 -17.238 19.131 1.00 72.19 270 GLN A O 1
ATOM 2065 N N . GLU A 1 271 ? -20.360 -16.772 21.078 1.00 75.31 271 GLU A N 1
ATOM 2066 C CA . GLU A 1 271 ? -20.353 -18.149 21.579 1.00 75.31 271 GLU A CA 1
ATOM 2067 C C . GLU A 1 271 ? -21.232 -19.056 20.708 1.00 75.31 271 GLU A C 1
ATOM 2069 O O . GLU A 1 271 ? -20.770 -20.118 20.285 1.00 75.31 271 GLU A O 1
ATOM 2074 N N . GLU A 1 272 ? -22.446 -18.626 20.349 1.00 71.38 272 GLU A N 1
ATOM 2075 C CA . GLU A 1 272 ? -23.344 -19.376 19.460 1.00 71.38 272 GLU A CA 1
ATOM 2076 C C . GLU A 1 272 ? -22.768 -19.537 18.040 1.00 71.38 272 GLU A C 1
ATOM 2078 O O . GLU A 1 272 ? -22.970 -20.569 17.391 1.00 71.38 272 GLU A O 1
ATOM 2083 N N . ALA A 1 273 ? -22.035 -18.537 17.543 1.00 63.44 273 ALA A N 1
ATOM 2084 C CA . ALA A 1 273 ? -21.347 -18.578 16.252 1.00 63.44 273 ALA A CA 1
ATOM 2085 C C . ALA A 1 273 ? -20.067 -19.433 16.276 1.00 63.44 273 ALA A C 1
ATOM 2087 O O . ALA A 1 273 ? -19.631 -19.910 15.228 1.00 63.44 273 ALA A O 1
ATOM 2088 N N . SER A 1 274 ? -19.468 -19.636 17.454 1.00 62.91 274 SER A N 1
ATOM 2089 C CA . SER A 1 274 ? -18.284 -20.482 17.651 1.00 62.91 274 SER A CA 1
ATOM 2090 C C . SER A 1 274 ? -18.612 -21.971 17.814 1.00 62.91 274 SER A C 1
ATOM 2092 O O . SER A 1 274 ? -17.719 -22.815 17.696 1.00 62.91 274 SER A O 1
ATOM 2094 N N . GLN A 1 275 ? -19.884 -22.311 18.065 1.00 71.06 275 GLN A N 1
ATOM 2095 C CA . GLN A 1 275 ? -20.331 -23.700 18.129 1.00 71.06 275 GLN A CA 1
ATOM 2096 C C . GLN A 1 275 ? -20.174 -24.375 16.756 1.00 71.06 275 GLN A C 1
ATOM 2098 O O . GLN A 1 275 ? -20.513 -23.773 15.732 1.00 71.06 275 GLN A O 1
ATOM 2103 N N . PRO A 1 276 ? -19.673 -25.624 16.705 1.00 64.50 276 PRO A N 1
ATOM 2104 C CA . PRO A 1 276 ? -19.508 -26.349 15.452 1.00 64.50 276 PRO A CA 1
ATOM 2105 C C . PRO A 1 276 ? -20.850 -26.442 14.720 1.00 64.50 276 PRO A C 1
ATOM 2107 O O . PRO A 1 276 ? -21.854 -26.864 15.290 1.00 64.50 276 PRO A O 1
ATOM 2110 N N . LEU A 1 277 ? -20.858 -26.010 13.459 1.00 60.38 277 LEU A N 1
ATOM 2111 C CA . LEU A 1 277 ? -22.047 -26.025 12.615 1.00 60.38 277 LEU A CA 1
ATOM 2112 C C . LEU A 1 277 ? -22.492 -27.475 12.393 1.00 60.38 277 LEU A C 1
ATOM 2114 O O . LEU A 1 277 ? -21.730 -28.270 11.840 1.00 60.38 277 LEU A O 1
ATOM 2118 N N . ASP A 1 278 ? -23.716 -27.813 12.797 1.00 72.69 278 ASP A N 1
ATOM 2119 C CA . ASP A 1 278 ? -24.346 -29.049 12.342 1.00 72.69 278 ASP A CA 1
ATOM 2120 C C . ASP A 1 278 ? -24.784 -28.925 10.868 1.00 72.69 278 ASP A C 1
ATOM 2122 O O . ASP A 1 278 ? -24.887 -27.827 10.302 1.00 72.69 278 ASP A O 1
ATOM 2126 N N . GLU A 1 279 ? -25.001 -30.070 10.218 1.00 57.28 279 GLU A N 1
ATOM 2127 C CA . GLU A 1 279 ? -25.379 -30.133 8.799 1.00 57.28 279 GLU A CA 1
ATOM 2128 C C . GLU A 1 279 ? -26.676 -29.358 8.495 1.00 57.28 279 GLU A C 1
ATOM 2130 O O . GLU A 1 279 ? -26.836 -28.815 7.400 1.00 57.28 279 GLU A O 1
ATOM 2135 N N . GLU A 1 280 ? -27.585 -29.241 9.466 1.00 65.00 280 GLU A N 1
ATOM 2136 C CA . GLU A 1 280 ? -28.865 -28.556 9.299 1.00 65.00 280 GLU A CA 1
ATOM 2137 C C . GLU A 1 280 ? -28.693 -27.026 9.281 1.00 65.00 280 GLU A C 1
ATOM 2139 O O . GLU A 1 280 ? -29.316 -26.330 8.470 1.00 65.00 280 GLU A O 1
ATOM 2144 N N . ARG A 1 281 ? -27.795 -26.485 10.113 1.00 64.94 281 ARG A N 1
ATOM 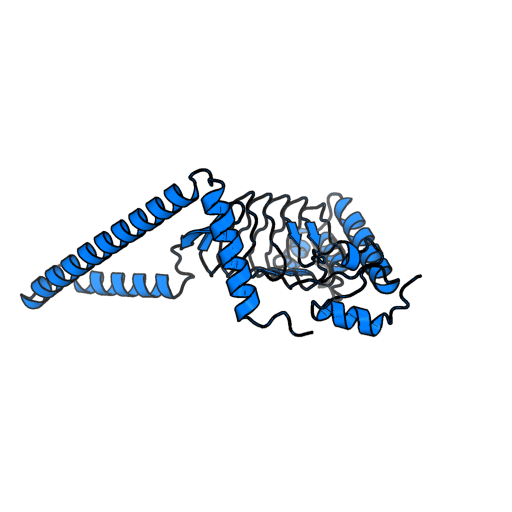2145 C CA . ARG A 1 281 ? -27.455 -25.053 10.164 1.00 64.94 281 ARG A CA 1
ATOM 2146 C C . ARG A 1 281 ? -26.673 -24.613 8.922 1.00 64.94 281 ARG A C 1
ATOM 2148 O O . ARG A 1 281 ? -26.937 -23.528 8.400 1.00 64.94 281 ARG A O 1
ATOM 2155 N N . LEU A 1 282 ? -25.794 -25.472 8.395 1.00 59.84 282 LEU A N 1
ATOM 2156 C CA . LEU A 1 282 ? -25.120 -25.264 7.104 1.00 59.84 282 LEU A CA 1
ATOM 2157 C C . LEU A 1 282 ? -26.124 -25.159 5.949 1.00 59.84 282 LEU A C 1
ATOM 2159 O O . LEU A 1 282 ? -26.043 -24.231 5.141 1.00 59.84 282 LEU A O 1
ATOM 2163 N N . TRP A 1 283 ? -27.104 -26.066 5.897 1.00 58.44 283 TRP A N 1
ATOM 2164 C CA . TRP A 1 283 ? -28.104 -26.074 4.830 1.00 58.44 283 TRP A CA 1
ATOM 2165 C C . TRP A 1 283 ? -29.054 -24.870 4.893 1.00 58.44 283 TRP A C 1
ATOM 2167 O O . TRP A 1 283 ? -29.396 -24.289 3.862 1.00 58.44 283 TRP A O 1
ATOM 2177 N N . ARG A 1 284 ? -29.429 -24.419 6.097 1.00 68.94 284 ARG A N 1
ATOM 2178 C CA . ARG A 1 284 ? -30.249 -23.207 6.283 1.00 68.94 284 ARG A CA 1
ATOM 2179 C C . ARG A 1 284 ? -29.509 -21.928 5.883 1.00 68.94 284 ARG A C 1
ATOM 2181 O O . ARG A 1 284 ? -30.105 -21.069 5.235 1.00 68.94 284 ARG A O 1
ATOM 2188 N N . ALA A 1 285 ? -28.226 -21.807 6.230 1.00 64.19 285 ALA A N 1
ATOM 2189 C CA . ALA A 1 285 ? -27.399 -20.663 5.840 1.00 64.19 285 ALA A CA 1
ATOM 2190 C C . ALA A 1 285 ? -27.185 -20.602 4.316 1.00 64.19 285 ALA A C 1
ATOM 2192 O O . ALA A 1 285 ? -27.247 -19.523 3.726 1.00 64.19 285 ALA A O 1
ATOM 2193 N N . PHE A 1 286 ? -27.006 -21.762 3.675 1.00 59.12 286 PHE A N 1
ATOM 2194 C CA . PHE A 1 286 ? -26.925 -21.883 2.220 1.00 59.12 286 PHE A CA 1
ATOM 2195 C C . PHE A 1 286 ? -28.251 -21.508 1.532 1.00 59.12 286 PHE A C 1
ATOM 2197 O O . PHE A 1 286 ? -28.270 -20.687 0.620 1.00 59.12 286 PHE A O 1
ATOM 2204 N N . ALA A 1 287 ? -29.389 -22.011 2.019 1.00 65.88 287 ALA A N 1
ATOM 2205 C CA . ALA A 1 287 ? -30.700 -21.687 1.450 1.00 65.88 287 ALA A CA 1
ATOM 2206 C C . ALA A 1 287 ? -31.081 -20.197 1.597 1.00 65.88 287 ALA A C 1
ATOM 2208 O O . ALA A 1 287 ? -31.774 -19.641 0.742 1.00 65.88 287 ALA A O 1
ATOM 2209 N N . ALA A 1 288 ? -30.632 -19.529 2.665 1.00 64.75 288 ALA A N 1
ATOM 2210 C CA . ALA A 1 288 ? -30.879 -18.103 2.878 1.00 64.75 288 ALA A CA 1
ATOM 2211 C C . ALA A 1 288 ? -30.075 -17.205 1.917 1.00 64.75 288 ALA A C 1
ATOM 2213 O O . ALA A 1 288 ? -30.590 -16.175 1.474 1.00 64.75 288 ALA A O 1
ATOM 2214 N N . SER A 1 289 ? -28.845 -17.594 1.555 1.00 58.09 289 SER A N 1
ATOM 2215 C CA . SER A 1 289 ? -28.017 -16.832 0.610 1.00 58.09 289 SER A CA 1
ATOM 2216 C C . SER A 1 289 ? -28.522 -16.946 -0.833 1.00 58.09 289 SER A C 1
ATOM 2218 O O . SER A 1 289 ? -28.512 -15.951 -1.560 1.00 58.09 289 SER A O 1
ATOM 2220 N N . GLU A 1 290 ? -29.065 -18.103 -1.230 1.00 55.38 290 GLU A N 1
ATOM 2221 C CA . GLU A 1 290 ? -29.701 -18.268 -2.544 1.00 55.38 290 GLU A CA 1
ATOM 2222 C C . GLU A 1 290 ? -30.996 -17.456 -2.680 1.00 55.38 290 GLU A C 1
ATOM 2224 O O . GLU A 1 290 ? -31.268 -16.886 -3.739 1.00 55.38 290 GLU A O 1
ATOM 2229 N N . LYS A 1 291 ? -31.770 -17.321 -1.596 1.00 51.94 291 LYS A N 1
ATOM 2230 C CA . LYS A 1 291 ? -32.991 -16.502 -1.594 1.00 51.94 291 LYS A CA 1
ATOM 2231 C C . LYS A 1 291 ? -32.688 -15.011 -1.781 1.00 51.94 291 LYS A C 1
ATOM 2233 O O . LYS A 1 291 ? -33.357 -14.350 -2.570 1.00 51.94 291 LYS A O 1
ATOM 2238 N N . GLY A 1 292 ? -31.625 -14.510 -1.143 1.00 48.59 292 GLY A N 1
ATOM 2239 C CA . GLY A 1 292 ? -31.153 -13.134 -1.334 1.00 48.59 292 GLY A CA 1
ATOM 2240 C C . GLY A 1 292 ? -30.621 -12.860 -2.747 1.00 48.59 292 GLY A C 1
ATOM 2241 O O . GLY A 1 292 ? -30.840 -11.780 -3.292 1.00 48.59 292 GLY A O 1
ATOM 2242 N N . ALA A 1 293 ? -29.981 -13.848 -3.378 1.00 49.94 293 ALA A N 1
ATOM 2243 C CA . ALA A 1 293 ? -29.497 -13.736 -4.756 1.00 49.94 293 ALA A CA 1
ATOM 2244 C C . ALA A 1 293 ? -30.634 -13.774 -5.798 1.00 49.94 293 ALA A C 1
ATOM 2246 O O . ALA A 1 293 ? -30.564 -13.078 -6.814 1.00 49.94 293 ALA A O 1
ATOM 2247 N N . ALA A 1 294 ? -31.698 -14.541 -5.537 1.00 47.75 294 ALA A N 1
ATOM 2248 C CA . ALA A 1 294 ? -32.885 -14.599 -6.390 1.00 47.75 294 ALA A CA 1
ATOM 2249 C C . ALA A 1 294 ? -33.737 -13.316 -6.305 1.00 47.75 294 ALA A C 1
ATOM 2251 O O . ALA A 1 294 ? -34.259 -12.853 -7.321 1.00 47.75 294 ALA A O 1
ATOM 2252 N N . GLU A 1 295 ? -33.844 -12.706 -5.121 1.00 51.75 295 GLU A N 1
ATOM 2253 C CA . GLU A 1 295 ? -34.595 -11.459 -4.908 1.00 51.75 295 GLU A CA 1
ATOM 2254 C C . GLU A 1 295 ? -33.850 -10.215 -5.436 1.00 51.75 295 GLU A C 1
ATOM 2256 O O . GLU A 1 295 ? -34.488 -9.248 -5.852 1.00 51.75 295 GLU A O 1
ATOM 2261 N N . ALA A 1 296 ? -32.515 -10.262 -5.533 1.00 50.47 296 ALA A N 1
ATOM 2262 C CA . ALA A 1 296 ? -31.681 -9.193 -6.098 1.00 50.47 296 ALA A CA 1
ATOM 2263 C C . ALA A 1 296 ? -31.628 -9.159 -7.645 1.00 50.47 296 ALA A C 1
ATOM 2265 O O . ALA A 1 296 ? -30.909 -8.344 -8.221 1.00 50.47 296 ALA A O 1
ATOM 2266 N N . GLY A 1 297 ? -32.381 -10.021 -8.342 1.00 45.34 297 GLY A N 1
ATOM 2267 C CA . GLY A 1 297 ? -32.551 -9.943 -9.799 1.00 45.34 297 GLY A CA 1
ATOM 2268 C C . GLY A 1 297 ? -31.300 -10.250 -10.637 1.00 45.34 297 GLY A C 1
ATOM 2269 O O . GLY A 1 297 ? -31.287 -9.939 -11.826 1.00 45.34 297 GLY A O 1
ATOM 2270 N N . ALA A 1 298 ? -30.272 -10.882 -10.061 1.00 49.97 298 ALA A N 1
ATOM 2271 C CA . ALA A 1 298 ? -28.979 -11.124 -10.715 1.00 49.97 298 ALA A CA 1
ATOM 2272 C C . ALA A 1 298 ? -28.989 -12.218 -11.805 1.00 49.97 298 ALA A C 1
ATOM 2274 O O . ALA A 1 298 ? -27.962 -12.479 -12.424 1.00 49.97 298 ALA A O 1
ATOM 2275 N N . TYR A 1 299 ? -30.143 -12.832 -12.077 1.00 51.06 299 TYR A N 1
ATOM 2276 C CA . TYR A 1 299 ? -30.327 -13.774 -13.179 1.00 51.06 299 TYR A CA 1
ATOM 2277 C C . TYR A 1 299 ? -31.588 -13.417 -13.969 1.00 51.06 299 TYR A C 1
ATOM 2279 O O . TYR A 1 299 ? -32.660 -13.988 -13.768 1.00 51.06 299 TYR A O 1
ATOM 2287 N N . LYS A 1 300 ? -31.469 -12.467 -14.897 1.00 38.84 300 LYS A N 1
ATOM 2288 C CA . LYS A 1 300 ? -32.308 -12.466 -16.097 1.00 38.84 300 LYS A CA 1
ATOM 2289 C C . LYS A 1 300 ? -31.400 -12.659 -17.306 1.00 38.84 300 LYS A C 1
ATOM 2291 O O . LYS A 1 300 ? -30.449 -11.909 -17.488 1.00 38.84 300 LYS A O 1
ATOM 2296 N N . THR A 1 301 ? -31.724 -13.746 -18.002 1.00 43.12 301 THR A N 1
ATOM 2297 C CA . THR A 1 301 ? -31.199 -14.309 -19.257 1.00 43.12 301 THR A CA 1
ATOM 2298 C C . THR A 1 301 ? -30.702 -13.302 -20.273 1.00 43.12 301 THR A C 1
ATOM 2300 O O . THR A 1 301 ? -31.453 -12.327 -20.509 1.00 43.12 301 THR A O 1
#

Organism: NCBI:txid236234

Radius of gyration: 26.01 Å; Cα contacts (8 Å, |Δi|>4): 530; chains: 1; bounding box: 62×57×77 Å

Secondary structure (DSSP, 8-state):
------HHHHHHHHHTT--B-TTSHHHHHHHHHHHHHHHHHHT--S--HHHHHHHHHHHHT--PPPPPP-SSHHHHHHTTTTSPEEPSP-EESSSTTEEE-TT-EE-TT-EEE-SS-EEE-TT-EE-TT-EEE-EE--SSHHHHTGGGS-BEE--EEEPTT-EEPTT-EE-TT-EE-TT-EE-TT-EE-S-B-TTEEEETTTTEEEEE---TTSHHHHHHHHHHHHHHHTT-TT----HHHHHHHHHHHHHHHHHHHHHHHHHHHHHHHHHHHHSPPPHHHHHHHHHHHHHHHHHTT----

Solvent-accessible surface area (backbone atoms only — not comparable to full-atom values): 15620 Å² total; per-residue (Å²): 131,83,80,87,70,61,65,69,63,36,51,52,28,33,75,70,34,34,75,17,60,68,73,40,71,70,52,45,53,40,29,52,53,16,44,53,31,33,50,56,55,46,68,60,75,97,68,58,55,62,57,54,50,52,44,49,25,60,23,34,65,53,83,73,83,76,79,80,84,51,95,46,70,70,59,36,36,57,78,47,64,52,50,61,45,73,41,59,43,50,46,46,40,44,26,58,33,51,42,77,27,46,45,18,36,36,32,34,52,26,35,38,40,30,65,20,45,34,37,38,25,35,52,18,37,39,28,39,43,23,33,40,31,10,48,48,65,56,84,53,64,80,62,19,44,67,85,79,19,41,31,32,34,21,45,27,38,36,30,32,50,20,38,38,27,37,44,21,36,38,39,49,52,26,37,38,27,37,50,16,37,38,38,57,58,12,32,36,82,59,66,40,64,59,27,25,33,29,38,39,79,67,43,40,82,76,44,76,60,92,41,78,87,39,68,69,50,35,51,54,51,52,51,52,50,54,55,55,64,76,67,50,98,78,70,79,74,46,75,64,54,51,51,48,48,54,50,50,51,49,52,51,51,48,51,49,53,50,50,55,48,49,51,52,50,51,50,50,51,50,53,63,68,67,48,83,77,51,76,67,58,53,50,51,55,52,56,52,54,53,50,55,49,62,74,66,59,78,79,74,134

Foldseek 3Di:
DQPPDDPVVLLVCLQVQHWHQCPDPVNVVLQVQLVVLLVVLQPDDDDQLVVNLVSLCSNLVPPDDQPDADPDSVVRSVSCQQPEAEADNEAERRNVLEAEGTCEYHHYQEYEDPSHHEYAYGNEYEEYHEYEHQKAADPPCVQRVDSRHTIGGAYEAEYALEYEHACEYEGGNEYEAYNEYEYHNEYDPHYHHHQFYWYDDPIDTPDGHQDCVDPVNVVVVVVVVVVVVVVDPDDPQDPVNVVVVVVVVVVVVVVVVVVVVVVVVVVVVVVVVPPDDDPVNVVVVVVVVVVVVVVVPVDDD

pLDDT: mean 87.93, std 16.2, range [38.84, 98.94]